Protein AF-A0A8S3EYR5-F1 (afdb_monomer_lite)

Radius of gyration: 21.09 Å; chains: 1; bounding box: 41×48×71 Å

Secondary structure (DSSP, 8-state):
---SS----------------------HHHHHHHHHHHHHHHHHHHHHHHHSS--SSHHHHHHHHHHHHHHHHHHHHS--SS-HHHHHHHHHHHHHHHHHHHHHHHSS--SS-TTGGGT-HHHHHHHHHHHHHHHHHHHHHHHHHH-SS-GGGT--HHHHHHHHHHHHHTTTT-------TT-TTS---HHHHHHHHHHHHHHHHHHHT-S-HHHHHHHHHHHHT-

Foldseek 3Di:
DPPPPDDDDDDDDDDDDDPDDDPPDPDVVVVVVVVVVLVVVLVVLLCCLPVVADFQDPVSLVVSVVSLVVLVVCVVVDDDPDPSLVSLLSSLLVNLVVLLVLCCVLAPPPPDDPPVVVPDPVSVVSNVRSLSNLLSSLVVLLVSCPDPDDNQSNDDPSSLVRLPVSCVSNCLPDDPPDPPPPPPPPPPPPPSSVVSSVSSLSCLVSQCPDPDCVRNVVSVVVVVVD

Structure (mmCIF, N/CA/C/O backbone):
data_AF-A0A8S3EYR5-F1
#
_entry.id   AF-A0A8S3EYR5-F1
#
loop_
_atom_site.group_PDB
_atom_site.id
_atom_site.type_symbol
_atom_site.label_atom_id
_atom_site.label_alt_id
_atom_site.label_comp_id
_atom_site.label_asym_id
_atom_site.label_entity_id
_atom_site.label_seq_id
_atom_site.pdbx_PDB_ins_code
_atom_site.Cartn_x
_atom_site.Cartn_y
_atom_site.Cartn_z
_atom_site.occupancy
_atom_site.B_iso_or_equiv
_atom_site.auth_seq_id
_atom_site.auth_comp_id
_atom_site.auth_asym_id
_atom_site.auth_atom_id
_atom_site.pdbx_PDB_model_num
ATOM 1 N N . MET A 1 1 ? -11.141 -12.344 -12.359 1.00 36.03 1 MET A N 1
ATOM 2 C CA . MET A 1 1 ? -10.046 -12.983 -11.600 1.00 36.03 1 MET A CA 1
ATOM 3 C C . MET A 1 1 ? -10.385 -12.836 -10.120 1.00 36.03 1 MET A C 1
ATOM 5 O O . MET A 1 1 ? -9.862 -11.959 -9.460 1.00 36.03 1 MET A O 1
ATOM 9 N N . THR A 1 2 ? -11.368 -13.600 -9.638 1.00 30.94 2 THR A N 1
ATOM 10 C CA . THR A 1 2 ? -12.043 -13.361 -8.340 1.00 30.94 2 THR A CA 1
ATOM 11 C C . THR A 1 2 ? -12.149 -14.615 -7.465 1.00 30.94 2 THR A C 1
ATOM 13 O O . THR A 1 2 ? -12.782 -14.570 -6.421 1.00 30.94 2 THR A O 1
ATOM 16 N N . ASP A 1 3 ? -11.480 -15.714 -7.826 1.00 31.03 3 ASP A N 1
ATOM 17 C CA . ASP A 1 3 ? -11.670 -17.022 -7.170 1.00 31.03 3 ASP A CA 1
ATOM 18 C C . ASP A 1 3 ? -10.435 -17.549 -6.418 1.00 31.03 3 ASP A C 1
ATOM 20 O O . ASP A 1 3 ? -10.268 -18.756 -6.260 1.00 31.03 3 ASP A O 1
ATOM 24 N N . PHE A 1 4 ? -9.548 -16.681 -5.920 1.00 40.38 4 PHE A N 1
ATOM 25 C CA . PHE A 1 4 ? -8.310 -17.146 -5.270 1.00 40.38 4 PHE A CA 1
ATOM 26 C C . PHE A 1 4 ? -8.431 -17.509 -3.774 1.00 40.38 4 PHE A C 1
ATOM 28 O O . PHE A 1 4 ? -7.465 -18.010 -3.206 1.00 40.38 4 PHE A O 1
ATOM 35 N N . PHE A 1 5 ? -9.592 -17.322 -3.123 1.00 39.84 5 PHE A N 1
ATOM 36 C CA . PHE A 1 5 ? -9.674 -17.388 -1.648 1.00 39.84 5 PHE A CA 1
ATOM 37 C C . PHE A 1 5 ? -10.726 -18.314 -1.019 1.00 39.84 5 PHE A C 1
ATOM 39 O O . PHE A 1 5 ? -10.856 -18.337 0.204 1.00 39.84 5 PHE A O 1
ATOM 46 N N . LEU A 1 6 ? -11.447 -19.139 -1.780 1.00 40.12 6 LEU A N 1
ATOM 47 C CA . LEU A 1 6 ? -12.473 -20.018 -1.202 1.00 40.12 6 LEU A CA 1
ATOM 48 C C . LEU A 1 6 ? -12.220 -21.483 -1.536 1.00 40.12 6 LEU A C 1
ATOM 50 O O . LEU A 1 6 ? -12.641 -21.984 -2.571 1.00 40.12 6 LEU A O 1
ATOM 54 N N . GLY A 1 7 ? -11.598 -22.208 -0.606 1.00 32.75 7 GLY A N 1
ATOM 55 C CA . GLY A 1 7 ? -11.636 -23.664 -0.684 1.00 32.75 7 GLY A CA 1
ATOM 56 C C . GLY A 1 7 ? -10.602 -24.401 0.140 1.00 32.75 7 GLY A C 1
ATOM 57 O O . GLY A 1 7 ? -9.703 -25.006 -0.429 1.00 32.75 7 GLY A O 1
ATOM 58 N N . LYS A 1 8 ? -10.784 -24.430 1.465 1.00 30.62 8 LYS A N 1
ATOM 59 C CA . LYS A 1 8 ? -10.543 -25.629 2.289 1.00 30.62 8 LYS A CA 1
ATOM 60 C C . LYS A 1 8 ? -11.146 -25.424 3.679 1.00 30.62 8 LYS A C 1
ATOM 62 O O . LYS A 1 8 ? -10.540 -24.837 4.567 1.00 30.62 8 LYS A O 1
ATOM 67 N N . LYS A 1 9 ? -12.375 -25.922 3.853 1.00 33.28 9 LYS A N 1
ATOM 68 C CA . LYS A 1 9 ? -12.945 -26.210 5.173 1.00 33.28 9 LYS A CA 1
ATOM 69 C C . LYS A 1 9 ? -12.117 -27.336 5.788 1.00 33.28 9 LYS A C 1
ATOM 71 O O . LYS A 1 9 ? -12.219 -28.471 5.332 1.00 33.28 9 LYS A O 1
ATOM 76 N N . PHE A 1 10 ? -11.339 -27.031 6.818 1.00 30.52 10 PHE A N 1
ATOM 77 C CA . PHE A 1 10 ? -10.913 -28.037 7.782 1.00 30.52 10 PHE A CA 1
ATOM 78 C C . PHE A 1 10 ? -11.753 -27.856 9.041 1.00 30.52 10 PHE A C 1
ATOM 80 O O . PHE A 1 10 ? -11.675 -26.844 9.728 1.00 30.52 10 PHE A O 1
ATOM 87 N N . CYS A 1 11 ? -12.623 -28.834 9.272 1.00 31.52 11 CYS A N 1
ATOM 88 C CA . CYS A 1 11 ? -13.286 -29.045 10.544 1.00 31.52 11 CYS A CA 1
ATOM 89 C C . CYS A 1 11 ? -12.286 -29.775 11.440 1.00 31.52 11 CYS A C 1
ATOM 91 O O . CYS A 1 11 ? -11.868 -30.879 11.094 1.00 31.52 11 CYS A O 1
ATOM 93 N N . VAL A 1 12 ? -11.905 -29.170 12.563 1.00 33.88 12 VAL A N 1
ATOM 94 C CA . VAL A 1 12 ? -11.375 -29.909 13.710 1.00 33.88 12 VAL A CA 1
ATOM 95 C C . VAL A 1 12 ? -12.092 -29.404 14.956 1.00 33.88 12 VAL A C 1
ATOM 97 O O . VAL A 1 12 ? -12.398 -28.225 15.103 1.00 33.88 12 VAL A O 1
ATOM 100 N N . THR A 1 13 ? -12.467 -30.386 15.756 1.00 29.36 13 THR A N 1
ATOM 101 C CA . THR A 1 13 ? -13.430 -30.408 16.846 1.00 29.36 13 THR A CA 1
ATOM 102 C C . THR A 1 13 ? -12.996 -29.629 18.083 1.00 29.36 13 THR A C 1
ATOM 104 O O . THR A 1 13 ? -11.822 -29.602 18.432 1.00 29.36 13 THR A O 1
ATOM 107 N N . SER A 1 14 ? -14.008 -29.079 18.758 1.00 35.50 14 SER A N 1
ATOM 108 C CA . SER A 1 14 ? -14.013 -28.572 20.133 1.00 35.50 14 SER A CA 1
ATOM 109 C C . SER A 1 14 ? -13.202 -29.430 21.110 1.00 35.50 14 SER A C 1
ATOM 111 O O . SER A 1 14 ? -13.392 -30.645 21.161 1.00 35.50 14 SER A O 1
ATOM 113 N N . THR A 1 15 ? -12.396 -28.758 21.934 1.00 30.19 15 THR A N 1
ATOM 114 C CA . THR A 1 15 ? -12.198 -29.095 23.349 1.00 30.19 15 THR A CA 1
ATOM 115 C C . THR A 1 15 ? -12.061 -27.803 24.151 1.00 30.19 15 THR A C 1
ATOM 117 O O . THR A 1 15 ? -11.461 -26.836 23.689 1.00 30.19 15 THR A O 1
ATOM 120 N N . GLU A 1 16 ? -12.705 -27.818 25.307 1.00 39.59 16 GLU A N 1
ATOM 121 C CA . GLU A 1 16 ? -13.016 -2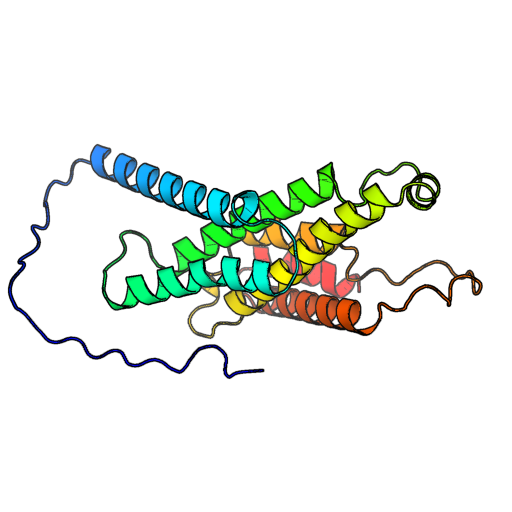6.726 26.224 1.00 39.59 16 GLU A CA 1
ATOM 122 C C . GLU A 1 16 ? -11.797 -26.167 26.986 1.00 39.59 16 GLU A C 1
ATOM 124 O O . GLU A 1 16 ? -10.724 -26.766 27.015 1.00 39.59 16 GLU A O 1
ATOM 129 N N . ASP A 1 17 ? -12.044 -25.030 27.644 1.00 38.81 17 ASP A N 1
ATOM 130 C CA . ASP A 1 17 ? -11.329 -24.476 28.798 1.00 38.81 17 ASP A CA 1
ATOM 131 C C . ASP A 1 17 ? -9.873 -24.023 28.631 1.00 38.81 17 ASP A C 1
ATOM 133 O O . ASP A 1 17 ? -8.922 -24.666 29.070 1.00 38.81 17 ASP A O 1
ATOM 137 N N . THR A 1 18 ? -9.718 -22.771 28.199 1.00 34.38 18 THR A N 1
ATOM 138 C CA . THR A 1 18 ? -8.643 -21.908 28.708 1.00 34.38 18 THR A CA 1
ATOM 139 C C . THR A 1 18 ? -9.205 -20.523 28.986 1.00 34.38 18 THR A C 1
ATOM 141 O O . THR A 1 18 ? -9.291 -19.676 28.097 1.00 34.38 18 THR A O 1
ATOM 144 N N . SER A 1 19 ? -9.590 -20.282 30.239 1.00 36.47 19 SER A N 1
ATOM 145 C CA . SER A 1 19 ? -9.703 -18.935 30.789 1.00 36.47 19 SER A CA 1
ATOM 146 C C . SER A 1 19 ? -8.327 -18.270 30.697 1.00 36.47 19 SER A C 1
ATOM 148 O O . SER A 1 19 ? -7.480 -18.455 31.576 1.00 36.47 19 SER A O 1
ATOM 150 N N . PHE A 1 20 ? -8.069 -17.559 29.600 1.00 35.09 20 PHE A N 1
ATOM 151 C CA . PHE A 1 20 ? -6.844 -16.791 29.453 1.00 35.09 20 PHE A CA 1
ATOM 152 C C . PHE A 1 20 ? -6.886 -15.610 30.419 1.00 35.09 20 PHE A C 1
ATOM 154 O O . PHE A 1 20 ? -7.781 -14.768 30.406 1.00 35.09 20 PHE A O 1
ATOM 161 N N . PHE A 1 21 ? -5.903 -15.629 31.307 1.00 34.19 21 PHE A N 1
ATOM 162 C CA . PHE A 1 21 ? -5.555 -14.595 32.257 1.00 34.19 21 PHE A CA 1
ATOM 163 C C . PHE A 1 21 ? -5.416 -13.252 31.526 1.00 34.19 21 PHE A C 1
ATOM 165 O O . PHE A 1 21 ? -4.499 -13.081 30.729 1.00 34.19 21 PHE A O 1
ATOM 172 N N . VAL A 1 22 ? -6.317 -12.303 31.791 1.00 40.59 22 VAL A N 1
ATOM 173 C CA . VAL A 1 22 ? -6.112 -10.893 31.439 1.00 40.59 22 VAL A CA 1
ATOM 174 C C . VAL A 1 22 ? -5.242 -10.304 32.551 1.00 40.59 22 VAL A C 1
ATOM 176 O O . VAL A 1 22 ? -5.741 -10.163 33.673 1.00 40.59 22 VAL A O 1
ATOM 179 N N . PRO A 1 23 ? -3.959 -9.966 32.325 1.00 39.06 23 PRO A N 1
ATOM 180 C CA . PRO A 1 23 ? -3.203 -9.247 33.330 1.00 39.06 23 PRO A CA 1
ATOM 181 C C . PRO A 1 23 ? -3.742 -7.817 33.358 1.00 39.06 23 PRO A C 1
ATOM 183 O O . PRO A 1 23 ? -3.465 -7.001 32.485 1.00 39.06 23 PRO A O 1
ATOM 186 N N . SER A 1 24 ? -4.546 -7.507 34.372 1.00 45.12 24 SER A N 1
ATOM 187 C CA . SER A 1 24 ? -4.796 -6.125 34.769 1.00 45.12 24 SER A CA 1
ATOM 188 C C . SER A 1 24 ? -3.557 -5.597 35.497 1.00 45.12 24 SER A C 1
ATOM 190 O O . SER A 1 24 ? -3.514 -5.597 36.724 1.00 45.12 24 SER A O 1
ATOM 192 N N . SER A 1 25 ? -2.529 -5.169 34.763 1.00 42.88 25 SER A N 1
ATOM 193 C CA . SER A 1 25 ? -1.476 -4.309 35.319 1.00 42.88 25 SER A CA 1
ATOM 194 C C . SER A 1 25 ? -1.233 -3.124 34.395 1.00 42.88 25 SER A C 1
ATOM 196 O O . SER A 1 25 ? -0.445 -3.169 33.459 1.00 42.88 25 SER A O 1
ATOM 198 N N . THR A 1 26 ? -1.950 -2.037 34.655 1.00 47.78 26 THR A N 1
ATOM 199 C CA . THR A 1 26 ? -1.724 -0.739 34.024 1.00 47.78 26 THR A CA 1
ATOM 200 C C . THR A 1 26 ? -0.515 -0.060 34.672 1.00 47.78 26 THR A C 1
ATOM 202 O O . THR A 1 26 ? -0.685 0.810 35.526 1.00 47.78 26 THR A O 1
ATOM 205 N N . ASN A 1 27 ? 0.701 -0.457 34.290 1.00 52.12 27 ASN A N 1
ATOM 206 C CA . ASN A 1 27 ? 1.863 0.426 34.380 1.00 52.12 27 ASN A CA 1
ATOM 207 C C . ASN A 1 27 ? 2.034 1.117 33.016 1.00 52.12 27 ASN A C 1
ATOM 209 O O . ASN A 1 27 ? 2.050 0.433 31.995 1.00 52.12 27 ASN A O 1
ATOM 213 N N . PRO A 1 28 ? 2.172 2.453 32.957 1.00 55.56 28 PRO A N 1
ATOM 214 C CA . PRO A 1 28 ? 2.340 3.168 31.689 1.00 55.56 28 PRO A CA 1
ATOM 215 C C . PRO A 1 28 ? 3.631 2.784 30.940 1.00 55.56 28 PRO A C 1
ATOM 217 O O . PRO A 1 28 ? 3.695 2.958 29.728 1.00 55.56 28 PRO A O 1
ATOM 220 N N . GLU A 1 29 ? 4.631 2.225 31.632 1.00 61.59 29 GLU A N 1
ATOM 221 C CA . GLU A 1 29 ? 5.864 1.700 31.022 1.00 61.59 29 GLU A CA 1
ATOM 222 C C . GLU A 1 29 ? 5.637 0.385 30.247 1.00 61.59 29 GLU A C 1
ATOM 224 O O . GLU A 1 29 ? 6.297 0.151 29.236 1.00 61.59 29 GLU A O 1
ATOM 229 N N . ASP A 1 30 ? 4.655 -0.432 30.650 1.00 61.38 30 ASP A N 1
ATOM 230 C CA . ASP A 1 30 ? 4.360 -1.720 30.002 1.00 61.38 30 ASP A CA 1
ATOM 231 C C . ASP A 1 30 ? 3.682 -1.537 28.631 1.00 61.38 30 ASP A C 1
ATOM 233 O O . ASP A 1 30 ? 3.874 -2.350 27.726 1.00 61.38 30 ASP A O 1
ATOM 237 N N . GLY A 1 31 ? 2.934 -0.440 28.446 1.00 64.81 31 GLY A N 1
ATOM 238 C CA . GLY A 1 31 ? 2.314 -0.101 27.159 1.00 64.81 31 GLY A CA 1
ATOM 239 C C . GLY A 1 31 ? 3.349 0.176 26.064 1.00 64.81 31 GLY A C 1
ATOM 240 O O . GLY A 1 31 ? 3.212 -0.321 24.948 1.00 64.81 31 GLY A O 1
ATOM 241 N N . GLY A 1 32 ? 4.431 0.885 26.407 1.00 79.62 32 GLY A N 1
ATOM 242 C CA . GLY A 1 32 ? 5.513 1.191 25.466 1.00 79.62 32 GLY A CA 1
ATOM 243 C C . GLY A 1 32 ? 6.308 -0.047 25.036 1.00 79.62 32 GLY A C 1
ATOM 244 O O . GLY A 1 32 ? 6.641 -0.186 23.862 1.00 79.62 32 GLY A O 1
ATOM 245 N N . LEU A 1 33 ? 6.552 -0.985 25.960 1.00 86.88 33 LEU A N 1
ATOM 246 C CA . LEU A 1 33 ? 7.260 -2.237 25.659 1.00 86.88 33 LEU A CA 1
ATOM 247 C C . LEU A 1 33 ? 6.476 -3.134 24.692 1.00 86.88 33 LEU A C 1
ATOM 249 O O . LEU A 1 33 ? 7.059 -3.763 23.807 1.00 86.88 33 LEU A O 1
ATOM 253 N N . LEU A 1 34 ? 5.151 -3.205 24.849 1.00 87.81 34 LEU A N 1
ATOM 254 C CA . LEU A 1 34 ? 4.303 -4.024 23.986 1.00 87.81 34 LEU A CA 1
ATOM 255 C C . LEU A 1 34 ? 4.177 -3.432 22.575 1.00 87.81 34 LEU A C 1
ATOM 257 O O . LEU A 1 34 ? 4.200 -4.177 21.593 1.00 87.81 34 LEU A O 1
ATOM 261 N N . GLU A 1 35 ? 4.098 -2.106 22.461 1.00 88.56 35 GLU A N 1
ATOM 262 C CA . GLU A 1 35 ? 4.134 -1.401 21.175 1.00 88.56 35 GLU A CA 1
ATOM 263 C C . GLU A 1 35 ? 5.468 -1.614 20.443 1.00 88.56 35 GLU A C 1
ATOM 265 O O . GLU A 1 35 ? 5.467 -1.949 19.257 1.00 88.56 35 GLU A O 1
ATOM 270 N N . GLU A 1 36 ? 6.602 -1.515 21.148 1.00 91.31 36 GLU A N 1
ATOM 271 C CA . GLU A 1 36 ? 7.935 -1.773 20.583 1.00 91.31 36 GLU A CA 1
ATOM 272 C C . GLU A 1 36 ? 8.087 -3.225 20.105 1.00 91.31 36 GLU A C 1
ATOM 274 O O . GLU A 1 36 ? 8.623 -3.488 19.021 1.00 91.31 36 GLU A O 1
ATOM 279 N N . LEU A 1 37 ? 7.563 -4.183 20.877 1.00 93.56 37 LEU A N 1
ATOM 280 C CA . LEU A 1 37 ? 7.523 -5.584 20.470 1.00 93.56 37 LEU A CA 1
ATOM 281 C C . LEU A 1 37 ? 6.693 -5.768 19.193 1.00 93.56 37 LEU A C 1
ATOM 283 O O . LEU A 1 37 ? 7.125 -6.474 18.279 1.00 93.56 37 LEU A O 1
ATOM 287 N N . CYS A 1 38 ? 5.524 -5.131 19.108 1.00 94.31 38 CYS A N 1
ATOM 288 C CA . CYS A 1 38 ? 4.672 -5.211 17.924 1.00 94.31 38 CYS A CA 1
ATOM 289 C C . CYS A 1 38 ? 5.362 -4.630 16.686 1.00 94.31 38 CYS A C 1
ATOM 291 O O . CYS A 1 38 ? 5.349 -5.267 15.631 1.00 94.31 38 CYS A O 1
ATOM 293 N N . GLU A 1 39 ? 6.019 -3.476 16.808 1.00 94.75 39 GLU A N 1
ATOM 294 C CA . GLU A 1 39 ? 6.775 -2.885 15.699 1.00 94.75 39 GLU A CA 1
ATOM 295 C C . GLU A 1 39 ? 7.943 -3.792 15.279 1.00 94.75 39 GLU A C 1
ATOM 297 O O . GLU A 1 39 ? 8.152 -4.039 14.090 1.00 94.75 39 GLU A O 1
ATOM 302 N N . THR A 1 40 ? 8.656 -4.386 16.241 1.00 96.56 40 THR A N 1
ATOM 303 C CA . THR A 1 40 ? 9.743 -5.342 15.966 1.00 96.56 40 THR A CA 1
ATOM 304 C C . THR A 1 40 ? 9.243 -6.581 15.215 1.00 96.56 40 THR A C 1
ATOM 306 O O . THR A 1 40 ? 9.900 -7.065 14.285 1.00 96.56 40 THR A O 1
ATOM 309 N N . LEU A 1 41 ? 8.065 -7.096 15.576 1.00 96.31 41 LEU A N 1
ATOM 310 C CA . LEU A 1 41 ? 7.432 -8.210 14.870 1.00 96.31 41 LEU A CA 1
ATOM 311 C C . LEU A 1 41 ? 7.046 -7.823 13.440 1.00 96.31 41 LEU A C 1
ATOM 313 O O . LEU A 1 41 ? 7.331 -8.584 12.516 1.00 96.31 41 LEU A O 1
ATOM 317 N N . ILE A 1 42 ? 6.469 -6.635 13.237 1.00 97.00 42 ILE A N 1
ATOM 318 C CA . ILE A 1 42 ? 6.138 -6.123 11.901 1.00 97.00 42 ILE A CA 1
ATOM 319 C C . ILE A 1 42 ? 7.403 -6.008 11.040 1.00 97.00 42 ILE A C 1
ATOM 321 O O . ILE A 1 42 ? 7.425 -6.513 9.916 1.00 97.00 42 ILE A O 1
ATOM 325 N N . LEU A 1 43 ? 8.484 -5.432 11.573 1.00 96.38 43 LEU A N 1
ATOM 326 C CA . LEU A 1 43 ? 9.769 -5.335 10.875 1.00 96.38 43 LEU A CA 1
ATOM 327 C C . LEU A 1 43 ? 10.327 -6.715 10.511 1.00 96.38 43 LEU A C 1
ATOM 329 O O . LEU A 1 43 ? 10.806 -6.920 9.395 1.00 96.38 43 LEU A O 1
ATOM 333 N N . THR A 1 44 ? 10.223 -7.684 11.421 1.00 95.88 44 THR A N 1
ATOM 334 C CA . THR A 1 44 ? 10.653 -9.065 11.164 1.00 95.88 44 THR A CA 1
ATOM 335 C C . THR A 1 44 ? 9.843 -9.694 10.030 1.00 95.88 44 THR A C 1
ATOM 337 O O . THR A 1 44 ? 10.422 -10.299 9.125 1.00 95.88 44 THR A O 1
ATOM 340 N N . ILE A 1 45 ? 8.519 -9.508 10.026 1.00 95.50 45 ILE A N 1
ATOM 341 C CA . ILE A 1 45 ? 7.637 -9.979 8.951 1.00 95.50 45 ILE A CA 1
ATOM 342 C C . ILE A 1 45 ? 8.041 -9.354 7.612 1.00 95.50 45 ILE A C 1
ATOM 344 O O . ILE A 1 45 ? 8.190 -10.080 6.629 1.00 95.50 45 ILE A O 1
ATOM 348 N N . VAL A 1 46 ? 8.277 -8.040 7.568 1.00 95.44 46 VAL A N 1
ATOM 349 C CA . VAL A 1 46 ? 8.714 -7.339 6.348 1.00 95.44 46 VAL A CA 1
ATOM 350 C C . VAL A 1 46 ? 10.056 -7.875 5.854 1.00 95.44 46 VAL A C 1
ATOM 352 O O . VAL A 1 46 ? 10.217 -8.129 4.661 1.00 95.44 46 VAL A O 1
ATOM 355 N N . MET A 1 47 ? 11.012 -8.119 6.752 1.00 93.06 47 MET A N 1
ATOM 356 C CA . MET A 1 47 ? 12.311 -8.691 6.390 1.00 93.06 47 MET A CA 1
ATOM 357 C C . MET A 1 47 ? 12.174 -10.089 5.778 1.00 93.06 47 MET A C 1
ATOM 359 O O . MET A 1 47 ? 12.815 -10.380 4.766 1.00 93.06 47 MET A O 1
ATOM 363 N N . VAL A 1 48 ? 11.309 -10.941 6.334 1.00 92.56 48 VAL A N 1
ATOM 364 C CA . VAL A 1 48 ? 11.028 -12.274 5.778 1.00 92.56 48 VAL A CA 1
ATOM 365 C C . VAL A 1 48 ? 10.309 -12.170 4.429 1.00 92.56 48 VAL A C 1
ATOM 367 O O . VAL A 1 48 ? 10.709 -12.839 3.477 1.00 92.56 48 VAL A O 1
ATOM 370 N N . LEU A 1 49 ? 9.304 -11.297 4.310 1.00 92.44 49 LEU A N 1
ATOM 371 C CA . LEU A 1 49 ? 8.547 -11.067 3.074 1.00 92.44 49 LEU A CA 1
ATOM 372 C C . LEU A 1 49 ? 9.458 -10.584 1.938 1.00 92.44 49 LEU A C 1
ATOM 374 O O . LEU A 1 49 ? 9.381 -11.073 0.806 1.00 92.44 49 LEU A O 1
ATOM 378 N N . TRP A 1 50 ? 10.320 -9.613 2.241 1.00 91.25 50 TRP A N 1
ATOM 379 C CA . TRP A 1 50 ? 11.078 -8.885 1.232 1.00 91.25 50 TRP A CA 1
ATOM 380 C C . TRP A 1 50 ? 12.446 -9.505 0.942 1.00 91.25 50 TRP A C 1
ATOM 382 O O . TRP A 1 50 ? 12.803 -9.689 -0.220 1.00 91.25 50 TRP A O 1
ATOM 392 N N . LYS A 1 51 ? 13.219 -9.854 1.980 1.00 86.56 51 LYS A N 1
ATOM 393 C CA . LYS A 1 51 ? 14.572 -10.426 1.836 1.00 86.56 51 LYS A CA 1
ATOM 394 C C . LYS A 1 51 ? 14.595 -11.954 1.941 1.00 86.56 51 LYS A C 1
ATOM 396 O O . LYS A 1 51 ? 15.524 -12.568 1.424 1.00 86.56 51 LYS A O 1
ATOM 401 N N . GLY A 1 52 ? 13.594 -12.571 2.572 1.00 88.31 52 GLY A N 1
ATOM 402 C CA . GLY A 1 52 ? 13.498 -14.030 2.710 1.00 88.31 52 GLY A CA 1
ATOM 403 C C . GLY A 1 52 ? 12.996 -14.759 1.459 1.00 88.31 52 GLY A C 1
ATOM 404 O O . GLY A 1 52 ? 13.251 -15.952 1.311 1.00 88.31 52 GLY A O 1
ATOM 405 N N . ILE A 1 53 ? 12.324 -14.059 0.539 1.00 91.19 53 ILE A N 1
ATOM 406 C CA . ILE A 1 53 ? 11.803 -14.624 -0.713 1.00 91.19 53 ILE A CA 1
ATOM 407 C C . ILE A 1 53 ? 12.568 -14.018 -1.891 1.00 91.19 53 ILE A C 1
ATOM 409 O O . ILE A 1 53 ? 12.591 -12.800 -2.071 1.00 91.19 53 ILE A O 1
ATOM 413 N N . VAL A 1 54 ? 13.183 -14.868 -2.715 1.00 88.88 54 VAL A N 1
ATOM 414 C CA . VAL A 1 54 ? 14.017 -14.450 -3.853 1.00 88.88 54 VAL A CA 1
ATOM 415 C C . VAL A 1 54 ? 13.193 -14.398 -5.143 1.00 88.88 54 VAL A C 1
ATOM 417 O O . VAL A 1 54 ? 12.366 -15.266 -5.400 1.00 88.88 54 VAL A O 1
ATOM 420 N N . GLY A 1 55 ? 13.456 -13.395 -5.986 1.00 88.31 55 GLY A N 1
ATOM 421 C CA . GLY A 1 55 ? 12.843 -13.258 -7.311 1.00 88.31 55 GLY A CA 1
ATOM 422 C C . GLY A 1 55 ? 11.521 -12.482 -7.326 1.00 88.31 55 GLY A C 1
ATOM 423 O O . GLY A 1 55 ? 11.046 -11.997 -6.294 1.00 88.31 55 GLY A O 1
ATOM 424 N N . SER A 1 56 ? 10.957 -12.346 -8.529 1.00 89.75 56 SER A N 1
ATOM 425 C CA . SER A 1 56 ? 9.797 -11.491 -8.836 1.00 89.75 56 SER A CA 1
ATOM 426 C C . SER A 1 56 ? 8.706 -12.167 -9.676 1.00 89.75 56 SER A C 1
ATOM 428 O O . SER A 1 56 ? 7.815 -11.489 -10.175 1.00 89.75 56 SER A O 1
ATOM 430 N N . GLY A 1 57 ? 8.775 -13.491 -9.852 1.00 89.56 57 GLY A N 1
ATOM 431 C CA . GLY A 1 57 ? 7.749 -14.262 -10.564 1.00 89.56 57 GLY A CA 1
ATOM 432 C C . GLY A 1 57 ? 6.547 -14.629 -9.687 1.00 89.56 57 GLY A C 1
ATOM 433 O O . GLY A 1 57 ? 6.555 -14.402 -8.475 1.00 89.56 57 GLY A O 1
ATOM 434 N N . ASP A 1 58 ? 5.550 -15.263 -10.301 1.00 91.12 58 ASP A N 1
ATOM 435 C CA . ASP A 1 58 ? 4.266 -15.610 -9.675 1.00 91.12 58 ASP A CA 1
ATOM 436 C C . ASP A 1 58 ? 4.415 -16.443 -8.397 1.00 91.12 58 ASP A C 1
ATOM 438 O O . ASP A 1 58 ? 3.731 -16.190 -7.411 1.00 91.12 58 ASP A O 1
ATOM 442 N N . GLU A 1 59 ? 5.337 -17.409 -8.366 1.00 93.31 59 GLU A N 1
ATOM 443 C CA . GLU A 1 59 ? 5.593 -18.236 -7.177 1.00 93.31 59 GLU A CA 1
ATOM 444 C C . GLU A 1 59 ? 6.110 -17.397 -5.997 1.00 93.31 59 GLU A C 1
ATOM 446 O O . GLU A 1 59 ? 5.681 -17.574 -4.851 1.00 93.31 59 GLU A O 1
ATOM 451 N N . ALA A 1 60 ? 6.989 -16.432 -6.279 1.00 93.62 60 ALA A N 1
ATOM 452 C CA . ALA A 1 60 ? 7.544 -15.542 -5.268 1.00 93.62 60 ALA A CA 1
ATOM 453 C C . ALA A 1 60 ? 6.454 -14.620 -4.699 1.00 93.62 60 ALA A C 1
ATOM 455 O O . ALA A 1 60 ? 6.344 -14.466 -3.483 1.00 93.62 60 ALA A O 1
ATOM 456 N N . TRP A 1 61 ? 5.601 -14.051 -5.555 1.00 94.69 61 TRP A N 1
ATOM 457 C CA . TRP A 1 61 ? 4.499 -13.185 -5.122 1.00 94.69 61 TRP A CA 1
ATOM 458 C C . TRP A 1 61 ? 3.338 -13.940 -4.477 1.00 94.69 61 TRP A C 1
ATOM 460 O O . TRP A 1 61 ? 2.762 -13.448 -3.508 1.00 94.69 61 TRP A O 1
ATOM 470 N N . THR A 1 62 ? 3.083 -15.179 -4.897 1.00 93.62 62 THR A N 1
ATOM 471 C CA . THR A 1 62 ? 2.174 -16.094 -4.195 1.00 93.62 62 THR A CA 1
ATOM 472 C C . THR A 1 62 ? 2.672 -16.342 -2.773 1.00 93.62 62 THR A C 1
ATOM 474 O O . THR A 1 62 ? 1.903 -16.223 -1.822 1.00 93.62 62 THR A O 1
ATOM 477 N N . SER A 1 63 ? 3.970 -16.614 -2.609 1.00 94.06 63 SER A N 1
ATOM 478 C CA . SER A 1 63 ? 4.586 -16.836 -1.295 1.00 94.06 63 SER A CA 1
ATOM 479 C C . SER A 1 63 ? 4.526 -15.585 -0.410 1.00 94.06 63 SER A C 1
ATOM 481 O O . SER A 1 63 ? 4.177 -15.682 0.763 1.00 94.06 63 SER A O 1
ATOM 483 N N . ARG A 1 64 ? 4.774 -14.389 -0.966 1.00 94.31 64 ARG A N 1
ATOM 484 C CA . ARG A 1 64 ? 4.616 -13.115 -0.235 1.00 94.31 64 ARG A CA 1
ATOM 485 C C . ARG A 1 64 ? 3.167 -12.884 0.203 1.00 94.31 64 ARG A C 1
ATOM 487 O O . ARG A 1 64 ? 2.927 -12.497 1.344 1.00 94.31 64 ARG A O 1
ATOM 494 N N . GLY A 1 65 ? 2.196 -13.190 -0.660 1.00 92.81 65 GLY A N 1
ATOM 495 C CA . GLY A 1 65 ? 0.763 -13.071 -0.365 1.00 92.81 65 GLY A CA 1
ATOM 496 C C . GLY A 1 65 ? 0.264 -14.002 0.751 1.00 92.81 65 GLY A C 1
ATOM 497 O O . GLY A 1 65 ? -0.728 -13.692 1.423 1.00 92.81 65 GLY A O 1
ATOM 498 N N . GLN A 1 66 ? 0.964 -15.112 1.018 1.00 93.88 66 GLN A N 1
ATOM 499 C CA . GLN A 1 66 ? 0.620 -16.009 2.128 1.00 93.88 66 GLN A CA 1
ATOM 500 C C . GLN A 1 66 ? 0.713 -15.316 3.488 1.00 93.88 66 GLN A C 1
ATOM 502 O O . GLN A 1 66 ? -0.048 -15.670 4.382 1.00 93.88 66 GLN A O 1
ATOM 507 N N . ILE A 1 67 ? 1.572 -14.305 3.645 1.00 93.81 67 ILE A N 1
ATOM 508 C CA . ILE A 1 67 ? 1.717 -13.566 4.906 1.00 93.81 67 ILE A CA 1
ATOM 509 C C . ILE A 1 67 ? 0.417 -12.836 5.259 1.00 93.81 67 ILE A C 1
ATOM 511 O O . ILE A 1 67 ? -0.099 -13.001 6.362 1.00 93.81 67 ILE A O 1
ATOM 515 N N . PHE A 1 68 ? -0.175 -12.108 4.309 1.00 93.88 68 PHE A N 1
ATOM 516 C CA . PHE A 1 68 ? -1.470 -11.444 4.509 1.00 93.88 68 PHE A CA 1
ATOM 517 C C . PHE A 1 68 ? -2.595 -12.455 4.750 1.00 93.88 68 PHE A C 1
ATOM 519 O O . PHE A 1 68 ? -3.452 -12.261 5.610 1.00 93.88 68 PHE A O 1
ATOM 526 N N . SER A 1 69 ? -2.560 -13.584 4.038 1.00 93.50 69 SER A N 1
ATOM 527 C CA . SER A 1 69 ? -3.527 -14.671 4.232 1.00 93.50 69 SER A CA 1
ATOM 528 C C . SER A 1 69 ? -3.433 -15.275 5.638 1.00 93.50 69 SER A C 1
ATOM 530 O O . SER A 1 69 ? -4.456 -15.517 6.277 1.00 93.50 69 SER A O 1
ATOM 532 N N . ALA A 1 70 ? -2.214 -15.481 6.139 1.00 94.75 70 ALA A N 1
ATOM 533 C CA . ALA A 1 70 ? -1.953 -15.989 7.479 1.00 94.75 70 ALA A CA 1
ATOM 534 C C . ALA A 1 70 ? -2.380 -14.986 8.558 1.00 94.75 70 ALA A C 1
ATOM 536 O O . ALA A 1 70 ? -3.022 -15.387 9.524 1.00 94.75 70 ALA A O 1
ATOM 537 N N . LEU A 1 71 ? -2.102 -13.690 8.376 1.00 94.62 71 LEU A N 1
ATOM 538 C CA . LEU A 1 71 ? -2.554 -12.637 9.293 1.00 94.62 71 LEU A CA 1
ATOM 539 C C . LEU A 1 71 ? -4.081 -12.602 9.405 1.00 94.62 71 LEU A C 1
ATOM 541 O O . LEU A 1 71 ? -4.615 -12.629 10.511 1.00 94.62 71 LEU A O 1
ATOM 545 N N . ARG A 1 72 ? -4.789 -12.623 8.271 1.00 93.38 72 ARG A N 1
ATOM 546 C CA . ARG A 1 72 ? -6.262 -12.659 8.233 1.00 93.38 72 ARG A CA 1
ATOM 547 C C . ARG A 1 72 ? -6.825 -13.930 8.862 1.00 93.38 72 ARG A C 1
ATOM 549 O O . ARG A 1 72 ? -7.830 -13.872 9.565 1.00 93.38 72 ARG A O 1
ATOM 556 N N . TYR A 1 73 ? -6.176 -15.071 8.626 1.00 95.00 73 TYR A N 1
ATOM 557 C CA . TYR A 1 73 ? -6.552 -16.336 9.251 1.00 95.00 73 TYR A CA 1
ATOM 558 C C . TYR A 1 73 ? -6.404 -16.275 10.775 1.00 95.00 73 TYR A C 1
ATOM 560 O O . TYR A 1 73 ? -7.338 -16.622 11.490 1.00 95.00 73 TYR A O 1
ATOM 568 N N . LEU A 1 74 ? -5.261 -15.791 11.270 1.00 95.19 74 LEU A N 1
ATOM 569 C CA . LEU A 1 74 ? -5.005 -15.649 12.702 1.00 95.19 74 LEU A CA 1
ATOM 570 C C . LEU A 1 74 ? -5.985 -14.676 13.356 1.00 95.19 74 LEU A C 1
ATOM 572 O O . LEU A 1 74 ? -6.526 -15.001 14.407 1.00 95.19 74 LEU A O 1
ATOM 576 N N . HIS A 1 75 ? -6.261 -13.542 12.711 1.00 93.62 75 HIS A N 1
ATOM 577 C CA . HIS A 1 75 ? -7.188 -12.525 13.208 1.00 93.62 75 HIS A CA 1
ATOM 578 C C . HIS A 1 75 ? -8.627 -13.036 13.376 1.00 93.62 75 HIS A C 1
ATOM 580 O O . HIS A 1 75 ? -9.364 -12.539 14.220 1.00 93.62 75 HI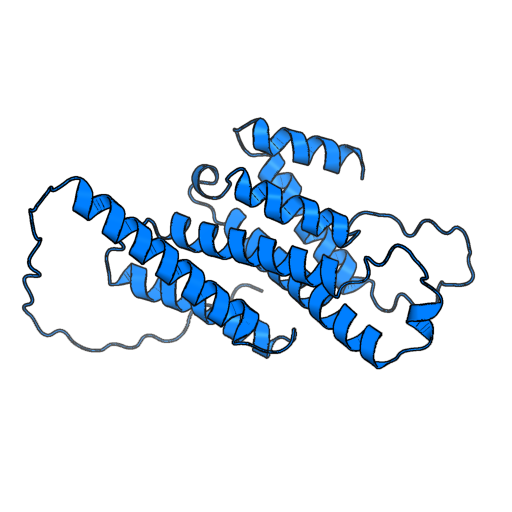S A O 1
ATOM 586 N N . ARG A 1 76 ? -9.045 -14.045 12.599 1.00 92.62 76 ARG A N 1
ATOM 587 C CA . ARG A 1 76 ? -10.373 -14.656 12.758 1.00 92.62 76 ARG A CA 1
ATOM 588 C C . ARG A 1 76 ? -10.528 -15.357 14.109 1.00 92.62 76 ARG A C 1
ATOM 590 O O . ARG A 1 76 ? -11.613 -15.336 14.682 1.00 92.62 76 ARG A O 1
ATOM 597 N N . ASP A 1 77 ? -9.456 -15.992 14.573 1.00 94.44 77 ASP A N 1
ATOM 598 C CA . ASP A 1 77 ? -9.479 -16.881 15.736 1.00 94.44 77 ASP A CA 1
ATOM 599 C C . ASP A 1 77 ? -8.814 -16.236 16.975 1.00 94.44 77 ASP A C 1
ATOM 601 O O . ASP A 1 77 ? -8.901 -16.785 18.071 1.00 94.44 77 ASP A O 1
ATOM 605 N N . HIS A 1 78 ? -8.167 -15.071 16.821 1.00 93.12 78 HIS A N 1
ATOM 606 C CA . HIS A 1 78 ? -7.414 -14.385 17.875 1.00 93.12 78 HIS A CA 1
ATOM 607 C C . HIS A 1 78 ? -7.644 -12.873 17.847 1.00 93.12 78 HIS A C 1
ATOM 609 O O . HIS A 1 78 ? -7.644 -12.242 16.789 1.00 93.12 78 HIS A O 1
ATOM 615 N N . GLU A 1 79 ? -7.740 -12.275 19.032 1.00 92.44 79 GLU A N 1
ATOM 616 C CA . GLU A 1 79 ? -7.726 -10.825 19.187 1.00 92.44 79 GLU A CA 1
ATOM 617 C C . GLU A 1 79 ? -6.290 -10.306 19.068 1.00 92.44 79 GLU A C 1
ATOM 619 O O . GLU A 1 79 ? -5.373 -10.784 19.740 1.00 92.44 79 GLU A O 1
ATOM 624 N N . PHE A 1 80 ? -6.080 -9.346 18.172 1.00 92.44 80 PHE A N 1
ATOM 625 C CA . PHE A 1 80 ? -4.778 -8.716 17.995 1.00 92.44 80 PHE A CA 1
ATOM 626 C C . PHE A 1 80 ? -4.668 -7.487 18.887 1.00 92.44 80 PHE A C 1
ATOM 628 O O . PHE A 1 80 ? -5.622 -6.728 19.021 1.00 92.44 80 PHE A O 1
ATOM 635 N N . TYR A 1 81 ? -3.471 -7.260 19.431 1.00 91.62 81 TYR A N 1
ATOM 636 C CA . TYR A 1 81 ? -3.177 -6.044 20.190 1.00 91.62 81 TYR A CA 1
ATOM 637 C C . TYR A 1 81 ? -3.320 -4.776 19.332 1.00 91.62 81 TYR A C 1
ATOM 639 O O . TYR A 1 81 ? -3.846 -3.766 19.789 1.00 91.62 81 TYR A O 1
ATOM 647 N N . LEU A 1 82 ? -2.886 -4.843 18.068 1.00 91.69 82 LEU A N 1
ATOM 648 C CA . LEU A 1 82 ? -3.071 -3.779 17.080 1.00 91.69 82 LEU A CA 1
ATOM 649 C C . LEU A 1 82 ? -4.185 -4.155 16.092 1.00 91.69 82 LEU A C 1
ATOM 651 O O . LEU A 1 82 ? -4.284 -5.326 15.713 1.00 91.69 82 LEU A O 1
ATOM 655 N N . PRO A 1 83 ? -4.976 -3.189 15.589 1.00 91.56 83 PRO A N 1
ATOM 656 C CA . PRO A 1 83 ? -5.963 -3.457 14.546 1.00 91.56 83 PRO A CA 1
ATOM 657 C C . PRO A 1 83 ? -5.326 -4.124 13.318 1.00 91.56 83 PRO A C 1
ATOM 659 O O . PRO A 1 83 ? -4.268 -3.696 12.855 1.00 91.56 83 PRO A O 1
ATOM 662 N N . LEU A 1 84 ? -5.982 -5.132 12.730 1.00 92.56 84 LEU A N 1
ATOM 663 C CA . LEU A 1 84 ? -5.442 -5.833 11.555 1.00 92.56 84 LEU A CA 1
ATOM 664 C C . LEU A 1 84 ? -5.137 -4.865 10.399 1.00 92.56 84 LEU A C 1
ATOM 666 O O . LEU A 1 84 ? -4.085 -4.966 9.774 1.00 92.56 84 LEU A O 1
ATOM 670 N N . VAL A 1 85 ? -6.020 -3.889 10.163 1.00 91.88 85 VAL A N 1
ATOM 671 C CA . VAL A 1 85 ? -5.828 -2.852 9.135 1.00 91.88 85 VAL A CA 1
ATOM 672 C C . VAL A 1 85 ? -4.560 -2.034 9.396 1.00 91.88 85 VAL A C 1
ATOM 674 O O . VAL A 1 85 ? -3.842 -1.722 8.450 1.00 91.88 85 VAL A O 1
ATOM 677 N N . TYR A 1 86 ? -4.239 -1.739 10.663 1.00 93.62 86 TYR A N 1
ATOM 678 C CA . TYR A 1 86 ? -2.990 -1.066 11.030 1.00 93.62 86 TYR A CA 1
ATOM 679 C C . TYR A 1 86 ? -1.777 -1.925 10.663 1.00 93.62 86 TYR A C 1
ATOM 681 O O . TYR A 1 86 ? -0.842 -1.426 10.042 1.00 93.62 86 TYR A O 1
ATOM 689 N N . ILE A 1 87 ? -1.800 -3.214 11.016 1.00 94.94 87 ILE A N 1
ATOM 690 C CA . ILE A 1 87 ? -0.684 -4.135 10.759 1.00 94.94 87 ILE A CA 1
ATOM 691 C C . ILE A 1 87 ? -0.451 -4.291 9.253 1.00 94.94 87 ILE A C 1
ATOM 693 O O . ILE A 1 87 ? 0.675 -4.124 8.789 1.00 94.94 87 ILE A O 1
ATOM 697 N N . GLU A 1 88 ? -1.505 -4.563 8.475 1.00 94.75 88 GLU A N 1
ATOM 698 C CA . GLU A 1 88 ? -1.401 -4.700 7.017 1.00 94.75 88 GLU A CA 1
ATOM 699 C C . GLU A 1 88 ? -0.888 -3.409 6.367 1.00 94.75 88 GLU A C 1
ATOM 701 O O . GLU A 1 88 ? 0.040 -3.457 5.556 1.00 94.75 88 GLU A O 1
ATOM 706 N N . ARG A 1 89 ? -1.423 -2.249 6.774 1.00 95.62 89 ARG A N 1
ATOM 707 C CA . ARG A 1 89 ? -0.968 -0.941 6.290 1.00 95.62 89 ARG A CA 1
ATOM 708 C C . ARG A 1 89 ? 0.505 -0.704 6.606 1.00 95.62 89 ARG A C 1
ATOM 710 O O . ARG A 1 89 ? 1.256 -0.323 5.715 1.00 95.62 89 ARG A O 1
ATOM 717 N N . ARG A 1 90 ? 0.934 -0.957 7.846 1.00 96.44 90 ARG A N 1
ATOM 718 C CA . ARG A 1 90 ? 2.320 -0.739 8.283 1.00 96.44 90 ARG A CA 1
ATOM 719 C C . ARG A 1 90 ? 3.300 -1.645 7.537 1.00 96.44 90 ARG A C 1
ATOM 721 O O . ARG A 1 90 ? 4.365 -1.186 7.129 1.00 96.44 90 ARG A O 1
ATOM 728 N N . ILE A 1 91 ? 2.926 -2.903 7.295 1.00 97.19 91 ILE A N 1
ATOM 729 C CA . ILE A 1 91 ? 3.705 -3.822 6.453 1.00 97.19 91 ILE A CA 1
ATOM 730 C C . ILE A 1 91 ? 3.848 -3.251 5.039 1.00 97.19 91 ILE A C 1
ATOM 732 O O . ILE A 1 91 ? 4.957 -3.233 4.506 1.00 97.19 91 ILE A O 1
ATOM 736 N N . LEU A 1 92 ? 2.760 -2.763 4.433 1.00 96.88 92 LEU A N 1
ATOM 737 C CA . LEU A 1 92 ? 2.794 -2.192 3.084 1.00 96.88 92 LEU A CA 1
ATOM 738 C C . LEU A 1 92 ? 3.618 -0.903 3.008 1.00 96.88 92 LEU A C 1
ATOM 740 O O . LEU A 1 92 ? 4.397 -0.760 2.071 1.00 96.88 92 LEU A O 1
ATOM 744 N N . GLU A 1 93 ? 3.513 -0.005 3.990 1.00 97.25 93 GLU A N 1
ATOM 745 C CA . GLU A 1 93 ? 4.353 1.200 4.093 1.00 97.25 93 GLU A CA 1
ATOM 746 C C . GLU A 1 93 ? 5.847 0.844 4.050 1.00 97.25 93 GLU A C 1
ATOM 748 O O . GLU A 1 93 ? 6.599 1.388 3.240 1.00 97.25 93 GLU A O 1
ATOM 753 N N . LEU A 1 94 ? 6.266 -0.133 4.857 1.00 97.25 94 LEU A N 1
ATOM 754 C CA . LEU A 1 94 ? 7.654 -0.597 4.906 1.00 97.25 94 LEU A CA 1
ATOM 755 C C . LEU A 1 94 ? 8.066 -1.358 3.633 1.00 97.25 94 LEU A C 1
ATOM 757 O O . LEU A 1 94 ? 9.203 -1.238 3.170 1.00 97.25 94 LEU A O 1
ATOM 761 N N . CYS A 1 95 ? 7.153 -2.121 3.022 1.00 96.44 95 CYS A N 1
ATOM 762 C CA . CYS A 1 95 ? 7.394 -2.756 1.723 1.00 96.44 95 CYS A CA 1
ATOM 763 C C . CYS A 1 95 ? 7.596 -1.711 0.618 1.00 96.44 95 CYS A C 1
ATOM 765 O O . CYS A 1 95 ? 8.467 -1.874 -0.230 1.00 96.44 95 CYS A O 1
ATOM 767 N N . MET A 1 96 ? 6.836 -0.614 0.628 1.00 96.94 96 MET A N 1
ATOM 768 C CA . MET A 1 96 ? 7.006 0.478 -0.332 1.00 96.94 96 MET A CA 1
ATOM 769 C C . MET A 1 96 ? 8.335 1.205 -0.123 1.00 96.94 96 MET A C 1
ATOM 771 O O . MET A 1 96 ? 9.068 1.423 -1.087 1.00 96.94 96 MET A O 1
ATOM 775 N N . GLU A 1 97 ? 8.695 1.509 1.125 1.00 95.19 97 GLU A N 1
ATOM 776 C CA . GLU A 1 97 ? 9.992 2.106 1.454 1.00 95.19 97 GLU A CA 1
ATOM 777 C C . GLU A 1 97 ? 11.157 1.226 0.967 1.00 95.19 97 GLU A C 1
ATOM 779 O O . GLU A 1 97 ? 12.085 1.700 0.302 1.00 95.19 97 GLU A O 1
ATOM 784 N N . THR A 1 98 ? 11.089 -0.081 1.231 1.00 94.06 98 THR A N 1
ATOM 785 C CA . THR A 1 98 ? 12.111 -1.041 0.790 1.00 94.06 98 THR A CA 1
ATOM 786 C C . THR A 1 98 ? 12.129 -1.235 -0.729 1.00 94.06 98 THR A C 1
ATOM 788 O O . THR A 1 98 ? 13.220 -1.265 -1.300 1.00 94.06 98 THR A O 1
ATOM 791 N N . CYS A 1 99 ? 10.973 -1.274 -1.409 1.00 92.69 99 CYS A N 1
ATOM 792 C CA . CYS A 1 99 ? 10.895 -1.330 -2.880 1.00 92.69 99 CYS A CA 1
ATOM 793 C C . CYS A 1 99 ? 11.537 -0.097 -3.511 1.00 92.69 99 CYS A C 1
ATOM 795 O O . CYS A 1 99 ? 12.345 -0.213 -4.431 1.00 92.69 99 CYS A O 1
ATOM 797 N N . LEU A 1 100 ? 11.224 1.089 -2.985 1.00 90.50 100 LEU A N 1
ATOM 798 C CA . LEU A 1 100 ? 11.764 2.346 -3.484 1.00 90.50 100 LEU A CA 1
ATOM 799 C C . LEU A 1 100 ? 13.285 2.419 -3.298 1.00 90.50 100 LEU A C 1
ATOM 801 O O . LEU A 1 100 ? 13.995 2.871 -4.195 1.00 90.50 100 LEU A O 1
ATOM 805 N N . ASN A 1 101 ? 13.800 1.952 -2.160 1.00 90.12 101 ASN A N 1
ATOM 806 C CA . ASN A 1 101 ? 15.241 1.860 -1.928 1.00 90.12 101 ASN A CA 1
ATOM 807 C C . ASN A 1 101 ? 15.908 0.863 -2.885 1.00 90.12 101 ASN A C 1
ATOM 809 O O . ASN A 1 101 ? 16.933 1.187 -3.486 1.00 90.12 101 ASN A O 1
ATOM 813 N N . ASP A 1 102 ? 15.305 -0.310 -3.097 1.00 87.88 102 ASP A N 1
ATOM 814 C CA . ASP A 1 102 ? 15.806 -1.297 -4.053 1.00 87.88 102 ASP A CA 1
ATOM 815 C C . ASP A 1 102 ? 15.806 -0.734 -5.496 1.00 87.88 102 ASP A C 1
ATOM 817 O O . ASP A 1 102 ? 16.780 -0.940 -6.223 1.00 87.88 102 ASP A O 1
ATOM 821 N N . LEU A 1 103 ? 14.792 0.051 -5.892 1.00 82.06 103 LEU A N 1
ATOM 822 C CA . LEU A 1 103 ? 14.746 0.762 -7.180 1.00 82.06 103 LEU A CA 1
ATOM 823 C 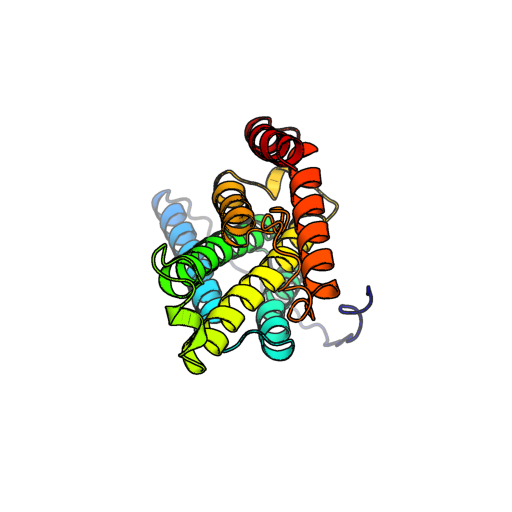C . LEU A 1 103 ? 15.795 1.873 -7.302 1.00 82.06 103 LEU A C 1
ATOM 825 O O . LEU A 1 103 ? 16.376 2.049 -8.368 1.00 82.06 103 LEU A O 1
ATOM 829 N N . LYS A 1 104 ? 16.055 2.637 -6.241 1.00 81.25 104 LYS A N 1
ATOM 830 C CA . LYS A 1 104 ? 17.061 3.710 -6.274 1.00 81.25 104 LYS A CA 1
ATOM 831 C C . LYS A 1 104 ? 18.482 3.161 -6.353 1.00 81.25 104 LYS A C 1
ATOM 833 O O . LYS A 1 104 ? 19.311 3.723 -7.060 1.00 81.25 104 LYS A O 1
ATOM 838 N N . ILE A 1 105 ? 18.761 2.081 -5.622 1.00 78.25 105 ILE A N 1
ATOM 839 C CA . ILE A 1 105 ? 20.098 1.479 -5.542 1.00 78.25 105 ILE A CA 1
ATOM 840 C C . ILE A 1 105 ? 20.375 0.591 -6.762 1.00 78.25 105 ILE A C 1
ATOM 842 O O . ILE A 1 105 ? 21.478 0.621 -7.302 1.00 78.25 105 ILE A O 1
ATOM 846 N N . ASN A 1 106 ? 19.390 -0.204 -7.192 1.00 68.88 106 ASN A N 1
ATOM 847 C CA . ASN A 1 106 ? 19.580 -1.258 -8.197 1.00 68.88 106 ASN A CA 1
ATOM 848 C C . ASN A 1 106 ? 18.699 -1.102 -9.446 1.00 68.88 106 ASN A C 1
ATOM 850 O O . ASN A 1 106 ? 18.947 -1.740 -10.477 1.00 68.88 106 ASN A O 1
ATOM 854 N N . GLY A 1 107 ? 17.642 -0.297 -9.355 1.00 58.06 107 GLY A N 1
ATOM 855 C CA . GLY A 1 107 ? 16.823 0.082 -10.495 1.00 58.06 107 GLY A CA 1
ATOM 856 C C . GLY A 1 107 ? 17.529 1.113 -11.372 1.00 58.06 107 GLY A C 1
ATOM 857 O O . GLY A 1 107 ? 18.593 1.645 -11.067 1.00 58.06 107 GLY A O 1
ATOM 858 N N . ALA A 1 108 ? 16.924 1.375 -12.521 1.00 52.88 108 ALA A N 1
ATOM 859 C CA . ALA A 1 108 ? 17.419 2.191 -13.623 1.00 52.88 108 ALA A CA 1
ATOM 860 C C . ALA A 1 108 ? 17.839 3.648 -13.305 1.00 52.88 108 ALA A C 1
ATOM 862 O O . ALA A 1 108 ? 18.207 4.369 -14.237 1.00 52.88 108 ALA A O 1
ATOM 863 N N . TYR A 1 109 ? 17.805 4.096 -12.050 1.00 50.06 109 TYR A N 1
ATOM 864 C CA . TYR A 1 109 ? 18.023 5.479 -11.627 1.00 50.06 109 TYR A CA 1
ATOM 865 C C . TYR A 1 109 ? 19.505 5.838 -11.414 1.00 50.06 109 TYR A C 1
ATOM 867 O O . TYR A 1 109 ? 19.864 6.603 -10.525 1.00 50.06 109 TYR A O 1
ATOM 875 N N . HIS A 1 110 ? 20.389 5.345 -12.281 1.00 46.53 110 HIS A N 1
ATOM 876 C CA . HIS A 1 110 ? 21.653 6.034 -12.524 1.00 46.53 110 HIS A CA 1
ATOM 877 C C . HIS A 1 110 ? 21.417 7.045 -13.645 1.00 46.53 110 HIS A C 1
ATOM 879 O O . HIS A 1 110 ? 21.350 6.682 -14.819 1.00 46.53 110 HIS A O 1
ATOM 885 N N . GLY A 1 111 ? 21.314 8.328 -13.280 1.00 48.62 111 GLY A N 1
ATOM 886 C CA . GLY A 1 111 ? 21.223 9.486 -14.184 1.00 48.62 111 GLY A CA 1
ATOM 887 C C . GLY A 1 111 ? 22.422 9.683 -15.124 1.00 48.62 111 GLY A C 1
ATOM 888 O O . GLY A 1 111 ? 22.569 10.744 -15.719 1.00 48.62 111 GLY A O 1
ATOM 889 N N . TYR A 1 112 ? 23.264 8.664 -15.293 1.00 42.19 112 TYR A N 1
ATOM 890 C CA . TYR A 1 112 ? 24.347 8.628 -16.254 1.00 42.19 112 TYR A CA 1
ATOM 891 C C . TYR A 1 112 ? 24.303 7.285 -16.996 1.00 42.19 112 TYR A C 1
ATOM 893 O O . TYR A 1 112 ? 24.685 6.239 -16.484 1.00 42.19 112 TYR A O 1
ATOM 901 N N . ASP A 1 113 ? 23.830 7.382 -18.237 1.00 43.56 113 ASP A N 1
ATOM 902 C CA . ASP A 1 113 ? 24.093 6.491 -19.366 1.00 43.56 113 ASP A CA 1
ATOM 903 C C . ASP A 1 113 ? 23.163 5.278 -19.627 1.00 43.56 113 ASP A C 1
ATOM 905 O O . ASP A 1 113 ? 23.445 4.116 -19.314 1.00 43.56 113 ASP A O 1
ATOM 909 N N . ARG A 1 114 ? 22.074 5.542 -20.374 1.00 53.12 114 ARG A N 1
ATOM 910 C CA . ARG A 1 114 ? 21.250 4.515 -21.048 1.00 53.12 114 ARG A CA 1
ATOM 911 C C . ARG A 1 114 ? 22.072 3.648 -22.025 1.00 53.12 114 ARG A C 1
ATOM 913 O O . ARG A 1 114 ? 21.653 2.524 -22.316 1.00 53.12 114 ARG A O 1
ATOM 920 N N . LEU A 1 115 ? 23.227 4.117 -22.518 1.00 52.56 115 LEU A N 1
ATOM 921 C CA . LEU A 1 115 ? 24.085 3.366 -23.446 1.00 52.56 115 LEU A CA 1
ATOM 922 C C . LEU A 1 115 ? 24.922 2.303 -22.716 1.00 52.56 115 LEU A C 1
ATOM 924 O O . LEU A 1 115 ? 25.091 1.205 -23.255 1.00 52.56 115 LEU A O 1
ATOM 928 N N . TYR A 1 116 ? 25.337 2.546 -21.467 1.00 51.06 116 TYR A N 1
ATOM 929 C CA . TYR A 1 116 ? 26.036 1.554 -20.638 1.00 51.06 116 TYR A CA 1
ATOM 930 C C . TYR A 1 116 ? 25.156 0.322 -20.347 1.00 51.06 116 TYR A C 1
ATOM 932 O O . TYR A 1 116 ? 25.602 -0.824 -20.442 1.00 51.06 116 TYR A O 1
ATOM 940 N N . ARG A 1 117 ? 23.849 0.535 -20.130 1.00 53.03 117 ARG A N 1
ATOM 941 C CA . ARG A 1 117 ? 22.854 -0.527 -19.861 1.00 53.03 117 ARG A CA 1
ATOM 942 C C . ARG A 1 117 ? 22.641 -1.500 -21.028 1.00 53.03 117 ARG A C 1
ATOM 944 O O . ARG A 1 117 ? 22.131 -2.605 -20.840 1.00 53.03 117 ARG A O 1
ATOM 951 N N . ARG A 1 118 ? 22.987 -1.129 -22.267 1.00 51.97 118 ARG A N 1
ATOM 952 C CA . ARG A 1 118 ? 22.828 -2.018 -23.437 1.00 51.97 118 ARG A CA 1
ATOM 953 C C . ARG A 1 118 ? 23.896 -3.108 -23.508 1.00 51.97 118 ARG A C 1
ATOM 955 O O . ARG A 1 118 ? 23.661 -4.117 -24.164 1.00 51.97 118 ARG A O 1
ATOM 962 N N . ARG A 1 119 ? 25.032 -2.930 -22.827 1.00 53.16 119 ARG A N 1
ATOM 963 C CA . ARG A 1 119 ? 26.198 -3.813 -22.956 1.00 53.16 119 ARG A CA 1
ATOM 964 C C . ARG A 1 119 ? 26.302 -4.881 -21.854 1.00 53.16 119 ARG A C 1
ATOM 966 O O . ARG A 1 119 ? 27.052 -5.831 -22.032 1.00 53.16 119 ARG A O 1
ATOM 973 N N . MET A 1 120 ? 25.519 -4.780 -20.773 1.00 51.81 120 MET A N 1
ATOM 974 C CA . MET A 1 120 ? 25.565 -5.709 -19.633 1.00 51.81 120 MET A CA 1
ATOM 975 C C . MET A 1 120 ? 24.250 -6.498 -19.497 1.00 51.81 120 MET A C 1
ATOM 977 O O . MET A 1 120 ? 23.219 -5.955 -19.098 1.00 51.81 120 MET A O 1
ATOM 981 N N . SER A 1 121 ? 24.278 -7.790 -19.834 1.00 56.28 121 SER A N 1
ATOM 982 C CA . SER A 1 121 ? 23.115 -8.692 -19.766 1.00 56.28 121 SER A CA 1
ATOM 983 C C . SER A 1 121 ? 22.624 -8.945 -18.342 1.00 56.28 121 SER A C 1
ATOM 985 O O . SER A 1 121 ? 21.424 -9.113 -18.133 1.00 56.28 121 SER A O 1
ATOM 987 N N . ASP A 1 122 ? 23.531 -8.949 -17.368 1.00 55.12 122 ASP A N 1
ATOM 988 C CA . ASP A 1 122 ? 23.205 -9.308 -15.985 1.00 55.12 122 ASP A CA 1
ATOM 989 C C . ASP A 1 122 ? 22.548 -8.144 -15.233 1.00 55.12 122 ASP A C 1
ATOM 991 O O . ASP A 1 122 ? 21.602 -8.363 -14.482 1.00 55.12 122 ASP A O 1
ATOM 995 N N . ILE A 1 123 ? 22.935 -6.899 -15.546 1.00 54.78 123 ILE A N 1
ATOM 996 C CA . ILE A 1 123 ? 22.292 -5.681 -15.018 1.00 54.78 123 ILE A CA 1
ATOM 997 C C . ILE A 1 123 ? 20.845 -5.574 -15.514 1.00 54.78 123 ILE A C 1
ATOM 999 O O . ILE A 1 123 ? 19.952 -5.213 -14.760 1.00 54.78 123 ILE A O 1
ATOM 1003 N N . ARG A 1 124 ? 20.565 -5.945 -16.772 1.00 55.03 124 ARG A N 1
ATOM 1004 C CA . ARG A 1 124 ? 19.184 -5.946 -17.289 1.00 55.03 124 ARG A CA 1
ATOM 1005 C C . ARG A 1 124 ? 18.281 -6.936 -16.549 1.00 55.03 124 ARG A C 1
ATOM 1007 O O . ARG A 1 124 ? 17.118 -6.624 -16.310 1.00 55.03 124 ARG A O 1
ATOM 1014 N N . LYS A 1 125 ? 18.808 -8.107 -16.176 1.00 57.72 125 LYS A N 1
ATOM 1015 C CA . LYS A 1 125 ? 18.055 -9.127 -15.427 1.00 57.72 125 LYS A CA 1
ATOM 1016 C C . LYS A 1 125 ? 17.757 -8.678 -13.994 1.00 57.72 125 LYS A C 1
ATOM 1018 O O . LYS A 1 125 ? 16.647 -8.894 -13.512 1.00 57.72 125 LYS A O 1
ATOM 1023 N N . THR A 1 126 ? 18.710 -8.026 -13.325 1.00 56.59 126 THR A N 1
ATOM 1024 C CA . THR A 1 126 ? 18.503 -7.511 -11.964 1.00 56.59 126 THR A CA 1
ATOM 1025 C C . THR A 1 126 ? 17.571 -6.300 -11.958 1.00 56.59 126 THR A C 1
ATOM 1027 O O . THR A 1 126 ? 16.606 -6.310 -11.203 1.00 56.59 126 THR A O 1
ATOM 1030 N N . THR A 1 127 ? 17.749 -5.328 -12.861 1.00 61.00 127 THR A N 1
ATOM 1031 C CA . THR A 1 127 ? 16.836 -4.176 -13.007 1.00 61.00 127 THR A CA 1
ATOM 1032 C C . THR A 1 127 ? 15.388 -4.619 -13.268 1.00 61.00 127 THR A C 1
ATOM 1034 O O . THR A 1 127 ? 14.482 -4.146 -12.587 1.00 61.00 127 THR A O 1
ATOM 1037 N N . SER A 1 128 ? 15.170 -5.614 -14.139 1.00 71.94 128 SER A N 1
ATOM 1038 C CA . SER A 1 128 ? 13.833 -6.184 -14.382 1.00 71.94 128 SER A CA 1
ATOM 1039 C C . SER A 1 128 ? 13.220 -6.846 -13.140 1.00 71.94 128 SER A C 1
ATOM 1041 O O . SER A 1 128 ? 12.002 -6.849 -12.982 1.00 71.94 128 SER A O 1
ATOM 1043 N N . THR A 1 129 ? 14.037 -7.387 -12.230 1.00 83.69 129 THR A N 1
ATOM 1044 C CA . THR A 1 129 ? 13.534 -8.025 -11.003 1.00 83.69 129 THR A CA 1
ATOM 1045 C C . THR A 1 129 ? 12.915 -6.997 -10.057 1.00 83.69 129 THR A C 1
ATOM 1047 O O . THR A 1 129 ? 11.811 -7.222 -9.565 1.00 83.69 129 THR A O 1
ATOM 1050 N N . TYR A 1 130 ? 13.587 -5.864 -9.835 1.00 85.38 130 TYR A N 1
ATOM 1051 C CA . TYR A 1 130 ? 13.095 -4.800 -8.953 1.00 85.38 130 TYR A CA 1
ATOM 1052 C C . TYR A 1 130 ? 11.888 -4.069 -9.549 1.00 85.38 130 TYR A C 1
ATOM 1054 O O . TYR A 1 130 ? 10.920 -3.823 -8.835 1.00 85.38 130 TYR A O 1
ATOM 1062 N N . GLU A 1 131 ? 11.896 -3.814 -10.861 1.00 84.38 131 GLU A N 1
ATOM 1063 C CA . GLU A 1 131 ? 10.743 -3.253 -11.580 1.00 84.38 131 GLU A CA 1
ATOM 1064 C C . GLU A 1 131 ? 9.516 -4.176 -11.483 1.00 84.38 131 GLU A C 1
ATOM 1066 O O . GLU A 1 131 ? 8.425 -3.724 -11.138 1.00 84.38 131 GLU A O 1
ATOM 1071 N N . ASN A 1 132 ? 9.691 -5.486 -11.706 1.00 88.31 132 ASN A N 1
ATOM 1072 C CA . ASN A 1 132 ? 8.609 -6.464 -11.550 1.00 88.31 132 ASN A CA 1
ATOM 1073 C C . ASN A 1 132 ? 8.100 -6.526 -10.102 1.00 88.31 132 ASN A C 1
ATOM 1075 O O . ASN A 1 132 ? 6.895 -6.585 -9.889 1.00 88.31 132 ASN A O 1
ATOM 1079 N N . ASN A 1 133 ? 8.989 -6.478 -9.104 1.00 92.12 133 ASN A N 1
ATOM 1080 C CA . ASN A 1 133 ? 8.568 -6.446 -7.703 1.00 92.12 133 ASN A CA 1
ATOM 1081 C C . ASN A 1 133 ? 7.741 -5.202 -7.378 1.00 92.12 133 ASN A C 1
ATOM 1083 O O . ASN A 1 133 ? 6.710 -5.326 -6.725 1.00 92.12 133 ASN A O 1
ATOM 1087 N N . CYS A 1 134 ? 8.139 -4.017 -7.842 1.00 91.38 134 CYS A N 1
ATOM 1088 C CA . CYS A 1 134 ? 7.331 -2.830 -7.584 1.00 91.38 134 CYS A CA 1
ATOM 1089 C C . CYS A 1 134 ? 6.003 -2.863 -8.351 1.00 91.38 134 CYS A C 1
ATOM 1091 O O . CYS A 1 134 ? 4.994 -2.452 -7.788 1.00 91.38 134 CYS A O 1
ATOM 1093 N N . ARG A 1 135 ? 5.951 -3.437 -9.562 1.00 90.31 135 ARG A N 1
ATOM 1094 C CA . ARG A 1 135 ? 4.677 -3.671 -10.262 1.00 90.31 135 ARG A CA 1
ATOM 1095 C C . ARG A 1 135 ? 3.717 -4.523 -9.435 1.00 90.31 135 ARG A C 1
ATOM 1097 O O . ARG A 1 135 ? 2.573 -4.128 -9.235 1.00 90.31 135 ARG A O 1
ATOM 1104 N N . GLU A 1 136 ? 4.158 -5.687 -8.973 1.00 93.75 136 GLU A N 1
ATOM 1105 C CA . GLU A 1 136 ? 3.285 -6.567 -8.192 1.00 93.75 136 GLU A CA 1
ATOM 1106 C C . GLU A 1 136 ? 2.929 -5.940 -6.832 1.00 93.75 136 GLU A C 1
ATOM 1108 O O . GLU A 1 136 ? 1.788 -6.049 -6.390 1.00 93.75 136 GLU A O 1
ATOM 1113 N N . LEU A 1 137 ? 3.845 -5.185 -6.207 1.00 95.81 137 LEU A N 1
ATOM 1114 C CA . LEU A 1 137 ? 3.546 -4.433 -4.985 1.00 95.81 137 LEU A CA 1
ATOM 1115 C C . LEU A 1 137 ? 2.438 -3.394 -5.205 1.00 95.81 137 LEU A C 1
ATOM 1117 O O . LEU A 1 137 ? 1.540 -3.296 -4.373 1.00 95.81 137 LEU A O 1
ATOM 1121 N N . ILE A 1 138 ? 2.466 -2.654 -6.320 1.00 94.31 138 ILE A N 1
ATOM 1122 C CA . ILE A 1 138 ? 1.423 -1.678 -6.681 1.00 94.31 138 ILE A CA 1
ATOM 1123 C C . ILE A 1 138 ? 0.045 -2.356 -6.748 1.00 94.31 138 ILE A C 1
ATOM 1125 O O . ILE A 1 138 ? -0.931 -1.785 -6.269 1.00 94.31 138 ILE A O 1
ATOM 1129 N N . LYS A 1 139 ? -0.045 -3.590 -7.261 1.00 93.69 139 LYS A N 1
ATOM 1130 C CA . LYS A 1 139 ? -1.304 -4.358 -7.287 1.00 93.69 139 LYS A CA 1
ATOM 1131 C C . LYS A 1 139 ? -1.798 -4.712 -5.884 1.00 93.69 139 LYS A C 1
ATOM 1133 O O . LYS A 1 139 ? -2.986 -4.591 -5.607 1.00 93.69 139 LYS A O 1
ATOM 1138 N N . VAL A 1 140 ? -0.897 -5.120 -4.987 1.00 95.06 140 VAL A N 1
ATOM 1139 C CA . VAL A 1 140 ? -1.252 -5.417 -3.586 1.00 95.06 140 VAL A CA 1
ATOM 1140 C C . VAL A 1 140 ? -1.710 -4.152 -2.853 1.00 95.06 140 VAL A C 1
ATOM 1142 O O . VAL A 1 140 ? -2.662 -4.198 -2.078 1.00 95.06 140 VAL A O 1
ATOM 1145 N N . VAL A 1 141 ? -1.055 -3.020 -3.114 1.00 95.31 141 VAL A N 1
ATOM 1146 C CA . VAL A 1 141 ? -1.438 -1.702 -2.589 1.00 95.31 141 VAL A CA 1
ATOM 1147 C C . VAL A 1 141 ? -2.834 -1.308 -3.075 1.00 95.31 141 VAL A C 1
ATOM 1149 O O . VAL A 1 141 ? -3.655 -0.891 -2.260 1.00 95.31 141 VAL A O 1
ATOM 1152 N N . ASP A 1 142 ? -3.118 -1.475 -4.368 1.00 93.44 142 ASP A N 1
ATOM 1153 C CA . ASP A 1 142 ? -4.429 -1.186 -4.958 1.00 93.44 142 ASP A CA 1
ATOM 1154 C C . ASP A 1 142 ? -5.546 -2.068 -4.377 1.00 93.44 142 ASP A C 1
ATOM 1156 O O . ASP A 1 142 ? -6.602 -1.559 -3.996 1.00 93.44 142 ASP A O 1
ATOM 1160 N N . ASP A 1 143 ? -5.298 -3.374 -4.219 1.00 92.50 143 ASP A N 1
ATOM 1161 C CA . ASP A 1 143 ? -6.238 -4.285 -3.553 1.00 92.50 143 ASP A CA 1
ATOM 1162 C C . ASP A 1 143 ? -6.491 -3.855 -2.103 1.00 92.50 143 ASP A C 1
ATOM 1164 O O . ASP A 1 143 ? -7.636 -3.797 -1.655 1.00 92.50 143 ASP A O 1
ATOM 1168 N N . PHE A 1 144 ? -5.438 -3.481 -1.371 1.00 92.88 144 PHE A N 1
ATOM 1169 C CA . PHE A 1 144 ? -5.558 -3.057 0.020 1.00 92.88 144 PHE A CA 1
ATOM 1170 C C . PHE A 1 144 ? -6.430 -1.806 0.186 1.00 92.88 144 PHE A C 1
ATOM 1172 O O . PHE A 1 144 ? -7.273 -1.777 1.085 1.00 92.88 144 PHE A O 1
ATOM 1179 N N . ILE A 1 145 ? -6.258 -0.782 -0.653 1.00 90.94 145 ILE A N 1
ATOM 1180 C CA . ILE A 1 145 ? -7.051 0.458 -0.558 1.00 90.94 145 ILE A CA 1
ATOM 1181 C C . ILE A 1 145 ? -8.471 0.299 -1.112 1.00 90.94 145 ILE A C 1
ATOM 1183 O O . ILE A 1 145 ? -9.369 1.013 -0.674 1.00 90.94 145 ILE A O 1
ATOM 1187 N N . SER A 1 146 ? -8.689 -0.643 -2.033 1.00 87.50 146 SER A N 1
ATOM 1188 C CA . SER A 1 146 ? -9.993 -0.869 -2.674 1.00 87.50 146 SER A CA 1
ATOM 1189 C C . SER A 1 146 ? -10.978 -1.667 -1.802 1.00 87.50 146 SER A C 1
ATOM 1191 O O . SER A 1 146 ? -12.154 -1.809 -2.147 1.00 87.50 146 SER A O 1
ATOM 1193 N N . GLN A 1 147 ? -10.538 -2.192 -0.654 1.00 84.62 147 GLN A N 1
ATOM 1194 C CA . GLN A 1 147 ? -11.393 -2.937 0.276 1.00 84.62 147 GLN A CA 1
ATOM 1195 C C . GLN A 1 147 ? -12.423 -2.024 0.984 1.00 84.62 147 GLN A C 1
ATOM 1197 O O . GLN A 1 147 ? -12.090 -1.027 1.619 1.00 84.62 147 GLN A O 1
ATOM 1202 N N . THR A 1 148 ? -13.701 -2.412 0.912 1.00 57.84 148 THR A N 1
ATOM 1203 C CA . THR A 1 148 ? -14.901 -1.544 0.922 1.00 57.84 148 THR A CA 1
ATOM 1204 C C . THR A 1 148 ? -15.426 -1.054 2.284 1.00 57.84 148 THR A C 1
ATOM 1206 O O . THR A 1 148 ? -16.564 -0.599 2.347 1.00 57.84 148 THR A O 1
ATOM 1209 N N . ALA A 1 149 ? -14.673 -1.153 3.382 1.00 58.59 149 ALA A N 1
ATOM 1210 C CA . ALA A 1 149 ? -15.244 -0.863 4.706 1.00 58.59 149 ALA A CA 1
ATOM 1211 C C . ALA A 1 149 ? -15.010 0.581 5.177 1.00 58.59 149 ALA A C 1
ATOM 1213 O O . ALA A 1 149 ? -15.975 1.307 5.378 1.00 58.59 149 ALA A O 1
ATOM 1214 N N . GLU A 1 150 ? -13.764 1.034 5.324 1.00 62.03 150 GLU A N 1
ATOM 1215 C CA . GLU A 1 150 ? -13.452 2.363 5.869 1.00 62.03 150 GLU A CA 1
ATOM 1216 C C . GLU A 1 150 ? -12.113 2.835 5.286 1.00 62.03 150 GLU A C 1
ATOM 1218 O O . GLU A 1 150 ? -11.039 2.456 5.748 1.00 62.03 150 GLU A O 1
ATOM 1223 N N . ILE A 1 151 ? -12.173 3.630 4.213 1.00 62.97 151 ILE A N 1
ATOM 1224 C CA . ILE A 1 151 ? -10.987 4.142 3.501 1.00 62.97 151 ILE A CA 1
ATOM 1225 C C . ILE A 1 151 ? -10.088 4.973 4.444 1.00 62.97 151 ILE A C 1
ATOM 1227 O O . ILE A 1 151 ? -8.864 4.965 4.304 1.00 62.97 151 ILE A O 1
ATOM 1231 N N . ASN A 1 152 ? -10.694 5.638 5.433 1.00 69.00 152 ASN A N 1
ATOM 1232 C CA . ASN A 1 152 ? -10.041 6.617 6.306 1.00 69.00 152 ASN A CA 1
ATOM 1233 C C . ASN A 1 152 ? -8.870 6.043 7.110 1.00 69.00 152 ASN A C 1
ATOM 1235 O O . ASN A 1 152 ? -7.874 6.733 7.306 1.00 69.00 152 ASN A O 1
ATOM 1239 N N . ASP A 1 153 ? -8.962 4.778 7.516 1.00 81.06 153 ASP A N 1
ATOM 1240 C CA . ASP A 1 153 ? -7.931 4.137 8.331 1.00 81.06 153 ASP A CA 1
ATOM 1241 C C . ASP A 1 153 ? -6.931 3.356 7.478 1.00 81.06 153 ASP A C 1
ATOM 1243 O O . ASP A 1 153 ? -6.006 2.748 8.000 1.00 81.06 153 ASP A O 1
ATOM 1247 N N . ARG A 1 154 ? -7.067 3.331 6.152 1.00 88.69 154 ARG A N 1
ATOM 1248 C CA . ARG A 1 154 ? -6.140 2.593 5.278 1.00 88.69 154 ARG A CA 1
ATOM 1249 C C . ARG A 1 154 ? -5.014 3.465 4.752 1.00 88.69 154 ARG A C 1
ATOM 1251 O O . ARG A 1 154 ? -3.949 2.944 4.436 1.00 88.69 154 ARG A O 1
ATOM 1258 N N . ILE A 1 155 ? -5.222 4.775 4.690 1.00 90.94 155 ILE A N 1
ATOM 1259 C CA . ILE A 1 155 ? -4.278 5.712 4.087 1.00 90.94 155 ILE A CA 1
ATOM 1260 C C . ILE A 1 155 ? -3.714 6.638 5.165 1.00 90.94 155 ILE A C 1
ATOM 1262 O O . ILE A 1 155 ? -4.440 7.243 5.948 1.00 90.94 155 ILE A O 1
ATOM 1266 N N . THR A 1 156 ? -2.391 6.756 5.187 1.00 93.06 156 THR A N 1
ATOM 1267 C CA . THR A 1 156 ? -1.626 7.672 6.042 1.00 93.06 156 THR A CA 1
ATOM 1268 C C . THR A 1 156 ? -0.705 8.523 5.171 1.00 93.06 156 THR A C 1
ATOM 1270 O O . THR A 1 156 ? -0.502 8.242 3.988 1.00 93.06 156 THR A O 1
ATOM 1273 N N . GLU A 1 157 ? -0.072 9.538 5.757 1.00 93.19 157 GLU A N 1
ATOM 1274 C CA . GLU A 1 157 ? 0.981 10.288 5.063 1.00 93.19 157 GLU A CA 1
ATOM 1275 C C . GLU A 1 157 ? 2.150 9.383 4.649 1.00 93.19 157 GLU A C 1
ATOM 1277 O O . GLU A 1 157 ? 2.624 9.479 3.521 1.00 93.19 157 GLU A O 1
ATOM 1282 N N . ASN A 1 158 ? 2.567 8.447 5.510 1.00 94.44 158 ASN A N 1
ATOM 1283 C CA . ASN A 1 158 ? 3.622 7.478 5.192 1.00 94.44 158 ASN A CA 1
ATOM 1284 C C . ASN A 1 158 ? 3.249 6.599 3.999 1.00 94.44 158 ASN A C 1
ATOM 1286 O O . ASN A 1 158 ? 4.088 6.332 3.141 1.00 94.44 158 ASN A O 1
ATOM 1290 N N . PHE A 1 159 ? 1.983 6.194 3.915 1.00 94.50 159 PHE A N 1
ATOM 1291 C CA . PHE A 1 159 ? 1.482 5.415 2.793 1.00 94.50 159 PHE A CA 1
ATOM 1292 C C . PHE A 1 159 ? 1.622 6.182 1.472 1.00 94.50 159 PHE A C 1
ATOM 1294 O O . PHE A 1 159 ? 2.141 5.649 0.492 1.00 94.50 159 PHE A O 1
ATOM 1301 N N . ILE A 1 160 ? 1.236 7.461 1.458 1.00 93.94 160 ILE A N 1
ATOM 1302 C CA . ILE A 1 160 ? 1.339 8.336 0.279 1.00 93.94 160 ILE A CA 1
ATOM 1303 C C . ILE A 1 160 ? 2.795 8.616 -0.088 1.00 93.94 160 ILE A C 1
ATOM 1305 O O . ILE A 1 160 ? 3.168 8.527 -1.260 1.00 93.94 160 ILE A O 1
ATOM 1309 N N . ASN A 1 161 ? 3.620 8.890 0.922 1.00 93.75 161 ASN A N 1
ATOM 1310 C CA . ASN A 1 161 ? 5.061 9.086 0.784 1.00 93.75 161 ASN A CA 1
ATOM 1311 C C . ASN A 1 161 ? 5.780 7.818 0.293 1.00 93.75 161 ASN A C 1
ATOM 1313 O O . ASN A 1 161 ? 6.895 7.913 -0.214 1.00 93.75 161 ASN A O 1
ATOM 1317 N N . GLY A 1 162 ? 5.153 6.645 0.411 1.00 94.06 162 GLY A N 1
ATOM 1318 C CA . GLY A 1 162 ? 5.607 5.400 -0.197 1.00 94.06 162 GLY A CA 1
ATOM 1319 C C . GLY A 1 162 ? 5.146 5.248 -1.648 1.00 94.06 162 GLY A C 1
ATOM 1320 O O . GLY A 1 162 ? 5.975 5.074 -2.542 1.00 94.06 162 GLY A O 1
ATOM 1321 N N . ILE A 1 163 ? 3.834 5.320 -1.902 1.00 94.38 163 ILE A N 1
ATOM 1322 C CA . ILE A 1 163 ? 3.272 4.931 -3.204 1.00 94.38 163 ILE A CA 1
ATOM 1323 C C . ILE A 1 163 ? 3.541 5.946 -4.317 1.00 94.38 163 ILE A C 1
ATOM 1325 O O . ILE A 1 163 ? 3.906 5.540 -5.419 1.00 94.38 163 ILE A O 1
ATOM 1329 N N . LEU A 1 164 ? 3.419 7.256 -4.061 1.00 92.31 164 LEU A N 1
ATOM 1330 C CA . LEU A 1 164 ? 3.595 8.257 -5.122 1.00 92.31 164 LEU A CA 1
ATOM 1331 C C . LEU A 1 164 ? 5.024 8.255 -5.687 1.00 92.31 164 LEU A C 1
ATOM 1333 O O . LEU A 1 164 ? 5.162 8.168 -6.907 1.00 92.31 164 LEU A O 1
ATOM 1337 N N . PRO A 1 165 ? 6.093 8.229 -4.865 1.00 90.94 165 PRO A N 1
ATOM 1338 C CA . PRO A 1 165 ? 7.449 8.137 -5.400 1.00 90.94 165 PRO A CA 1
ATOM 1339 C C . PRO A 1 165 ? 7.727 6.847 -6.173 1.00 90.94 165 PRO A C 1
ATOM 1341 O O . PRO A 1 165 ? 8.559 6.860 -7.080 1.00 90.94 165 PRO A O 1
ATOM 1344 N N . ILE A 1 166 ? 7.064 5.732 -5.839 1.00 90.25 166 ILE A N 1
ATOM 1345 C CA . ILE A 1 166 ? 7.166 4.499 -6.631 1.00 90.25 166 ILE A CA 1
ATOM 1346 C C . ILE A 1 166 ? 6.542 4.717 -8.009 1.00 90.25 166 ILE A C 1
ATOM 1348 O O . ILE A 1 166 ? 7.188 4.394 -9.006 1.00 90.25 166 ILE A O 1
ATOM 1352 N N . LEU A 1 167 ? 5.333 5.292 -8.075 1.00 87.69 167 LEU A N 1
ATOM 1353 C CA . LEU A 1 167 ? 4.669 5.579 -9.351 1.00 87.69 167 LEU A CA 1
ATOM 1354 C C . LEU A 1 167 ? 5.532 6.481 -10.248 1.00 87.69 167 LEU A C 1
ATOM 1356 O O . LEU A 1 167 ? 5.643 6.241 -11.452 1.00 87.69 167 LEU A O 1
ATOM 1360 N N . ASP A 1 168 ? 6.206 7.453 -9.634 1.00 84.19 168 ASP A N 1
ATOM 1361 C CA . ASP A 1 168 ? 7.124 8.377 -10.303 1.00 84.19 168 ASP A CA 1
ATOM 1362 C C . ASP A 1 168 ? 8.389 7.693 -10.798 1.00 84.19 168 ASP A C 1
ATOM 1364 O O . ASP A 1 168 ? 8.782 7.847 -11.948 1.00 84.19 168 ASP A O 1
ATOM 1368 N N . THR A 1 169 ? 9.031 6.912 -9.931 1.00 81.12 169 THR A N 1
ATOM 1369 C CA . THR A 1 169 ? 10.293 6.234 -10.254 1.00 81.12 169 THR A CA 1
ATOM 1370 C C . THR A 1 169 ? 10.095 5.197 -11.359 1.00 81.12 169 THR A C 1
ATOM 1372 O O . THR A 1 169 ? 10.998 4.968 -12.162 1.00 81.12 169 THR A O 1
ATOM 1375 N N . MET A 1 170 ? 8.910 4.587 -11.413 1.00 75.94 170 MET A N 1
ATOM 1376 C CA . MET A 1 170 ? 8.523 3.622 -12.439 1.00 75.94 170 MET A CA 1
ATOM 1377 C C . MET A 1 170 ? 8.082 4.281 -13.759 1.00 75.94 170 MET A C 1
ATOM 1379 O O . MET A 1 170 ? 7.810 3.553 -14.710 1.00 75.94 170 MET A O 1
ATOM 1383 N N . LEU A 1 171 ? 8.021 5.621 -13.836 1.00 72.12 171 LEU A N 1
ATOM 1384 C CA . LEU A 1 171 ? 7.608 6.397 -15.019 1.00 72.12 171 LEU A CA 1
ATOM 1385 C C . LEU A 1 171 ? 6.285 5.902 -15.628 1.00 72.12 171 LEU A C 1
ATOM 1387 O O . LEU A 1 171 ? 6.104 5.903 -16.842 1.00 72.12 171 LEU A O 1
ATOM 1391 N N . ILE A 1 172 ? 5.353 5.463 -14.776 1.00 66.44 172 ILE A N 1
ATOM 1392 C CA . ILE A 1 172 ? 4.125 4.754 -15.181 1.00 66.44 172 ILE A CA 1
ATOM 1393 C C . ILE A 1 172 ? 3.233 5.588 -16.113 1.00 66.44 172 ILE A C 1
ATOM 1395 O O . ILE A 1 172 ? 2.435 5.037 -16.871 1.00 66.44 172 ILE A O 1
ATOM 1399 N N . PHE A 1 173 ? 3.387 6.908 -16.061 1.00 64.75 173 PHE A N 1
ATOM 1400 C CA . PHE A 1 173 ? 2.556 7.876 -16.760 1.00 64.75 173 PHE A CA 1
ATOM 1401 C C . PHE A 1 173 ? 3.307 8.751 -17.767 1.00 64.75 173 PHE A C 1
ATOM 1403 O O . PHE A 1 173 ? 2.688 9.594 -18.409 1.00 64.75 173 PHE A O 1
ATOM 1410 N N . GLU A 1 174 ? 4.622 8.588 -17.918 1.00 63.25 174 GLU A N 1
ATOM 1411 C CA . GLU A 1 174 ? 5.340 9.339 -18.946 1.00 63.25 174 GLU A CA 1
ATOM 1412 C C . GLU A 1 174 ? 5.042 8.721 -20.320 1.00 63.25 174 GLU A C 1
ATOM 1414 O O . GLU A 1 174 ? 5.340 7.549 -20.568 1.00 63.25 174 GLU A O 1
ATOM 1419 N N . GLU A 1 175 ? 4.469 9.503 -21.244 1.00 54.50 175 GLU A N 1
ATOM 1420 C CA . GLU A 1 175 ? 4.481 9.126 -22.657 1.00 54.50 175 GLU A CA 1
ATOM 1421 C C . GLU A 1 175 ? 5.938 8.915 -23.082 1.00 54.50 175 GLU A C 1
ATOM 1423 O O . GLU A 1 175 ? 6.818 9.691 -22.707 1.00 54.50 175 GLU A O 1
ATOM 1428 N N . ASN A 1 176 ? 6.210 7.878 -23.881 1.00 46.66 176 ASN A N 1
ATOM 1429 C CA . ASN A 1 176 ? 7.512 7.665 -24.514 1.00 46.66 176 ASN A CA 1
ATOM 1430 C C . ASN A 1 176 ? 7.837 8.844 -25.453 1.00 46.66 176 ASN A C 1
ATOM 1432 O O . ASN A 1 176 ? 7.702 8.760 -26.672 1.00 46.66 176 ASN A O 1
ATOM 1436 N N . GLY A 1 177 ? 8.276 9.958 -24.876 1.00 41.34 177 GLY A N 1
ATOM 1437 C CA . GLY A 1 177 ? 8.668 11.184 -25.539 1.00 41.34 177 GLY A CA 1
ATOM 1438 C C . GLY A 1 177 ? 10.049 11.039 -26.151 1.00 41.34 177 GLY A C 1
ATOM 1439 O O . GLY A 1 177 ? 11.005 11.671 -25.717 1.00 41.34 177 GLY A O 1
ATOM 1440 N N . THR A 1 178 ? 10.161 10.228 -27.195 1.00 36.84 178 THR A N 1
ATOM 1441 C CA . THR A 1 178 ? 11.126 10.500 -28.257 1.00 36.84 178 THR A CA 1
ATOM 1442 C C . THR A 1 178 ? 10.403 10.300 -29.574 1.00 36.84 178 THR A C 1
ATOM 1444 O O . THR A 1 178 ? 10.118 9.165 -29.952 1.00 36.84 178 THR A O 1
ATOM 1447 N N . GLY A 1 179 ? 10.120 11.403 -30.271 1.00 39.78 179 GLY A N 1
ATOM 1448 C CA . GLY A 1 179 ? 9.701 11.435 -31.675 1.00 39.78 179 GLY A CA 1
ATOM 1449 C C . GLY A 1 179 ? 10.799 10.938 -32.618 1.00 39.78 179 GLY A C 1
ATOM 1450 O O . GLY A 1 179 ? 11.150 11.617 -33.575 1.00 39.78 179 GLY A O 1
ATOM 1451 N N . ASP A 1 180 ? 11.366 9.773 -32.321 1.00 35.41 180 ASP A N 1
ATOM 1452 C CA . ASP A 1 180 ? 12.311 9.075 -33.166 1.00 35.41 180 ASP A CA 1
ATOM 1453 C C . ASP A 1 180 ? 11.666 7.737 -33.545 1.00 35.41 180 ASP A C 1
ATOM 1455 O O . ASP A 1 180 ? 11.667 6.761 -32.790 1.00 35.41 180 ASP A O 1
ATOM 1459 N N . GLN A 1 181 ? 11.040 7.724 -34.725 1.00 41.25 181 GLN A N 1
ATOM 1460 C CA . GLN A 1 181 ? 10.263 6.618 -35.305 1.00 41.25 181 GLN A CA 1
ATOM 1461 C C . GLN A 1 181 ? 11.059 5.304 -35.491 1.00 41.25 181 GLN A C 1
ATOM 1463 O O . GLN A 1 181 ? 10.552 4.345 -36.069 1.00 41.25 181 GLN A O 1
ATOM 1468 N N . THR A 1 182 ? 12.306 5.231 -35.028 1.00 40.34 182 THR A N 1
ATOM 1469 C CA . THR A 1 182 ? 13.224 4.111 -35.260 1.00 40.34 182 THR A CA 1
ATOM 1470 C C . THR A 1 182 ? 13.274 3.092 -34.116 1.00 40.34 182 THR A C 1
ATOM 1472 O O . THR A 1 182 ? 13.822 2.006 -34.301 1.00 40.34 182 THR A O 1
ATOM 1475 N N . VAL A 1 183 ? 12.647 3.367 -32.963 1.00 46.16 183 VAL A N 1
ATOM 1476 C CA . VAL A 1 183 ? 12.607 2.444 -31.802 1.00 46.16 183 VAL A CA 1
ATOM 1477 C C . VAL A 1 183 ? 11.205 1.850 -31.577 1.00 46.16 183 VAL A C 1
ATOM 1479 O O . VAL A 1 183 ? 10.809 1.522 -30.465 1.00 46.16 183 VAL A O 1
ATOM 1482 N N . SER A 1 184 ? 10.442 1.633 -32.652 1.00 39.94 184 SER A N 1
ATOM 1483 C CA . SER A 1 184 ? 9.142 0.940 -32.596 1.00 39.94 184 SER A CA 1
ATOM 1484 C C . SER A 1 184 ? 9.250 -0.583 -32.372 1.00 39.94 184 SER A C 1
ATOM 1486 O O . SER A 1 184 ? 8.231 -1.268 -32.367 1.00 39.94 184 SER A O 1
ATOM 1488 N N . THR A 1 185 ? 10.450 -1.147 -32.186 1.00 40.66 185 THR A N 1
ATOM 1489 C CA . THR A 1 185 ? 10.667 -2.610 -32.210 1.00 40.66 185 THR A CA 1
ATOM 1490 C C . THR A 1 185 ? 11.102 -3.244 -30.885 1.00 40.66 185 THR A C 1
ATOM 1492 O O . THR A 1 185 ? 11.483 -4.410 -30.880 1.00 40.66 185 THR A O 1
ATOM 1495 N N . LEU A 1 186 ? 11.028 -2.533 -29.751 1.00 42.09 186 LEU A N 1
ATOM 1496 C CA . LEU A 1 186 ? 11.285 -3.125 -28.421 1.00 42.09 186 LEU A CA 1
ATOM 1497 C C . LEU A 1 186 ? 10.134 -2.974 -27.414 1.00 42.09 186 LEU A C 1
ATOM 1499 O O . LEU A 1 186 ? 10.251 -3.454 -26.289 1.00 42.09 186 LEU A O 1
ATOM 1503 N N . VAL A 1 187 ? 8.994 -2.408 -27.819 1.00 46.12 187 VAL A N 1
ATOM 1504 C CA . VAL A 1 187 ? 7.765 -2.418 -27.010 1.00 46.12 187 VAL A CA 1
ATOM 1505 C C . VAL A 1 187 ? 7.017 -3.734 -27.259 1.00 46.12 187 VAL A C 1
ATOM 1507 O O . VAL A 1 187 ? 5.922 -3.770 -27.801 1.00 46.12 187 VAL A O 1
ATOM 1510 N N . SER A 1 188 ? 7.619 -4.849 -26.841 1.00 40.19 188 SER A N 1
ATOM 1511 C CA . SER A 1 188 ? 6.887 -6.110 -26.597 1.00 40.19 188 SER A CA 1
ATOM 1512 C C . SER A 1 188 ? 6.222 -6.117 -25.209 1.00 40.19 188 SER A C 1
ATOM 1514 O O . SER A 1 188 ? 5.929 -7.159 -24.641 1.00 40.19 188 SER A O 1
ATOM 1516 N N . HIS A 1 189 ? 5.985 -4.927 -24.655 1.00 44.97 189 HIS A N 1
ATOM 1517 C CA . HIS A 1 189 ? 5.676 -4.676 -23.250 1.00 44.97 189 HIS A CA 1
ATOM 1518 C C . HIS A 1 189 ? 4.321 -3.970 -23.054 1.00 44.97 189 HIS A C 1
ATOM 1520 O O . HIS A 1 189 ? 4.037 -3.481 -21.968 1.00 44.97 189 HIS A O 1
ATOM 1526 N N . ASN A 1 190 ? 3.475 -3.897 -24.084 1.00 52.78 190 ASN A N 1
ATOM 1527 C CA . ASN A 1 190 ? 2.295 -3.028 -24.044 1.00 52.78 190 ASN A CA 1
ATOM 1528 C C . ASN A 1 190 ? 1.259 -3.459 -22.990 1.00 52.78 190 ASN A C 1
ATOM 1530 O O . ASN A 1 190 ? 0.722 -2.612 -22.297 1.00 52.78 190 ASN A O 1
ATOM 1534 N N . GLU A 1 191 ? 1.026 -4.758 -22.790 1.00 58.88 191 GLU A N 1
ATOM 1535 C CA . GLU A 1 191 ? -0.069 -5.209 -21.917 1.00 58.88 191 GLU A CA 1
ATOM 1536 C C . GLU A 1 191 ? 0.212 -4.981 -20.424 1.00 58.88 191 GLU A C 1
ATOM 1538 O O . GLU A 1 191 ? -0.595 -4.365 -19.732 1.00 58.88 191 GLU A O 1
ATOM 1543 N N . HIS A 1 192 ? 1.386 -5.383 -19.927 1.00 62.53 192 HIS A N 1
ATOM 1544 C CA . HIS A 1 192 ? 1.720 -5.232 -18.504 1.00 62.53 192 HIS A CA 1
ATOM 1545 C C . HIS A 1 192 ? 1.924 -3.775 -18.081 1.00 62.53 192 HIS A C 1
ATOM 1547 O O . HIS A 1 192 ? 1.601 -3.420 -16.950 1.00 62.53 192 HIS A O 1
ATOM 1553 N N . TRP A 1 193 ? 2.461 -2.921 -18.958 1.00 69.81 193 TRP A N 1
ATOM 1554 C CA . TRP A 1 193 ? 2.608 -1.498 -18.643 1.00 69.81 193 TRP A CA 1
ATOM 1555 C C . TRP A 1 193 ? 1.266 -0.769 -18.689 1.00 69.81 193 TRP A C 1
ATOM 1557 O O . TRP A 1 193 ? 1.025 0.067 -17.825 1.00 69.81 193 TRP A O 1
ATOM 1567 N N . THR A 1 194 ? 0.363 -1.140 -19.607 1.00 74.06 194 THR A N 1
ATOM 1568 C CA . THR A 1 194 ? -1.030 -0.668 -19.572 1.00 74.06 194 THR A CA 1
ATOM 1569 C C . THR A 1 194 ? -1.760 -1.143 -18.313 1.00 74.06 194 THR A C 1
ATOM 1571 O O . THR A 1 194 ? -2.454 -0.356 -17.683 1.00 74.06 194 THR A O 1
ATOM 1574 N N . GLU A 1 195 ? -1.585 -2.399 -17.890 1.00 81.88 195 GLU A N 1
ATOM 1575 C CA . GLU A 1 195 ? -2.168 -2.894 -16.633 1.00 81.88 195 GLU A CA 1
ATOM 1576 C C . GLU A 1 195 ? -1.653 -2.087 -15.432 1.00 81.88 195 GLU A C 1
ATOM 1578 O O . GLU A 1 195 ? -2.437 -1.588 -14.631 1.00 81.88 195 GLU A O 1
ATOM 1583 N N . THR A 1 196 ? -0.335 -1.892 -15.346 1.00 84.19 196 THR A N 1
ATOM 1584 C CA . THR A 1 196 ? 0.305 -1.164 -14.238 1.00 84.19 196 THR A CA 1
ATOM 1585 C C . THR A 1 196 ? -0.120 0.306 -14.197 1.00 84.19 196 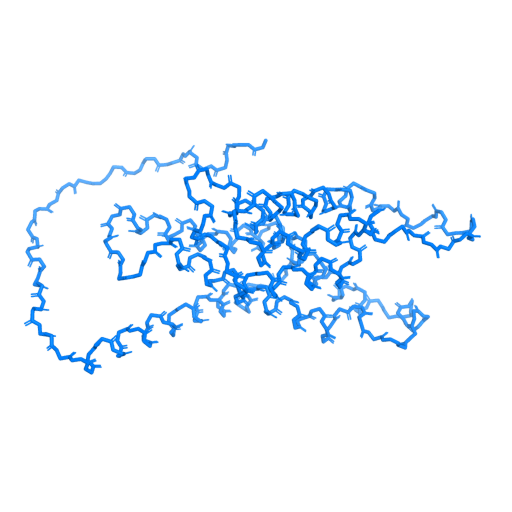THR A C 1
ATOM 1587 O O . THR A 1 196 ? -0.314 0.850 -13.110 1.00 84.19 196 THR A O 1
ATOM 1590 N N . SER A 1 197 ? -0.298 0.955 -15.354 1.00 84.44 197 SER A N 1
ATOM 1591 C CA . SER A 1 197 ? -0.780 2.339 -15.417 1.00 84.44 197 SER A CA 1
ATOM 1592 C C . SER A 1 197 ? -2.249 2.476 -15.050 1.00 84.44 197 SER A C 1
ATOM 1594 O O . SER A 1 197 ? -2.608 3.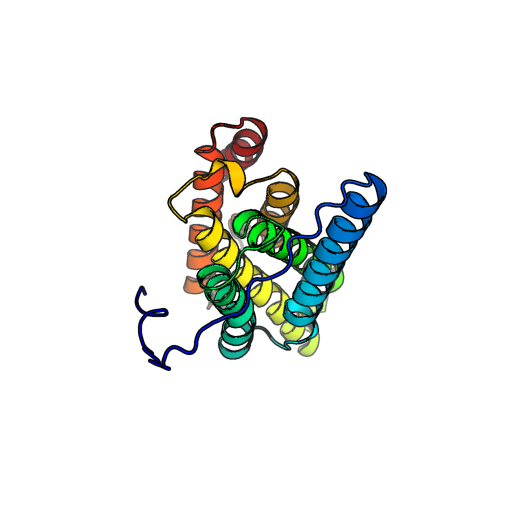430 -14.361 1.00 84.44 197 SER A O 1
ATOM 1596 N N . LEU A 1 198 ? -3.085 1.495 -15.397 1.00 88.25 198 LEU A N 1
ATOM 1597 C CA . LEU A 1 198 ? -4.466 1.431 -14.921 1.00 88.25 198 LEU A CA 1
ATOM 1598 C C . LEU A 1 198 ? -4.535 1.221 -13.404 1.00 88.25 198 LEU A C 1
ATOM 1600 O O . LEU A 1 198 ? -5.292 1.925 -12.739 1.00 88.25 198 LEU A O 1
ATOM 1604 N N . THR A 1 199 ? -3.719 0.325 -12.837 1.00 91.62 199 THR A N 1
ATOM 1605 C CA . THR A 1 199 ? -3.627 0.151 -11.377 1.00 91.62 199 THR A CA 1
ATOM 1606 C C . THR A 1 199 ? -3.149 1.435 -10.696 1.00 91.62 199 THR A C 1
ATOM 1608 O O . THR A 1 199 ? -3.750 1.883 -9.723 1.00 91.62 199 THR A O 1
ATOM 1611 N N . GLY A 1 200 ? -2.113 2.08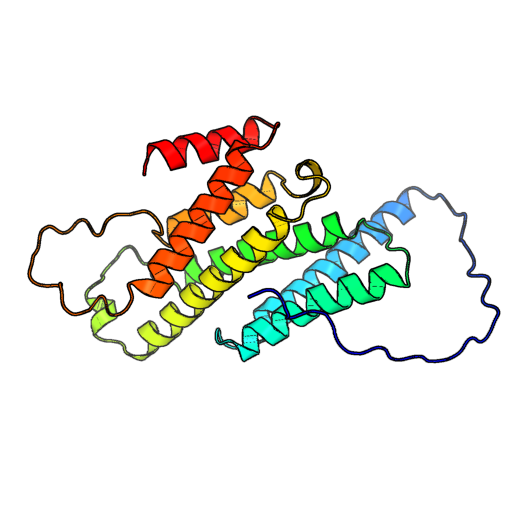7 -11.235 1.00 90.94 200 GLY A N 1
ATOM 1612 C CA . GLY A 1 200 ? -1.631 3.372 -10.725 1.00 90.94 200 GLY A CA 1
ATOM 1613 C C . GLY A 1 200 ? -2.703 4.464 -10.766 1.00 90.94 200 GLY A C 1
ATOM 1614 O O . GLY A 1 200 ? -2.855 5.218 -9.807 1.00 90.94 200 GLY A O 1
ATOM 1615 N N . LEU A 1 201 ? -3.483 4.532 -11.849 1.00 91.25 201 LEU A N 1
ATOM 1616 C CA . LEU A 1 201 ? -4.592 5.476 -11.971 1.00 91.25 201 LEU A CA 1
ATOM 1617 C C . LEU A 1 201 ? -5.692 5.180 -10.944 1.00 91.25 201 LEU A C 1
ATOM 1619 O O . LEU A 1 201 ? -6.195 6.112 -10.323 1.00 91.25 201 LEU A O 1
ATOM 1623 N N . ASN A 1 202 ? -6.038 3.908 -10.724 1.00 92.25 202 ASN A N 1
ATOM 1624 C CA . ASN A 1 202 ? -7.031 3.520 -9.720 1.00 92.25 202 ASN A CA 1
ATOM 1625 C C . ASN A 1 202 ? -6.615 3.964 -8.309 1.00 92.25 202 ASN A C 1
ATOM 1627 O O . ASN A 1 202 ? -7.419 4.532 -7.571 1.00 92.25 202 ASN A O 1
ATOM 1631 N N . ILE A 1 203 ? -5.330 3.817 -7.973 1.00 93.31 203 ILE A N 1
ATOM 1632 C CA . ILE A 1 203 ? -4.772 4.341 -6.723 1.00 93.31 203 ILE A CA 1
ATOM 1633 C C . ILE A 1 203 ? -4.960 5.856 -6.633 1.00 93.31 203 ILE A C 1
ATOM 1635 O O . ILE A 1 203 ? -5.463 6.348 -5.623 1.00 93.31 203 ILE A O 1
ATOM 1639 N N . LEU A 1 204 ? -4.603 6.607 -7.680 1.00 93.31 204 LEU A N 1
ATOM 1640 C CA . LEU A 1 204 ? -4.777 8.064 -7.691 1.00 93.31 204 LEU A CA 1
ATOM 1641 C C . LEU A 1 204 ? -6.247 8.470 -7.528 1.00 93.31 204 LEU A C 1
ATOM 1643 O O . LEU A 1 204 ? -6.532 9.427 -6.812 1.00 93.31 204 LEU A O 1
ATOM 1647 N N . LEU A 1 205 ? -7.182 7.738 -8.137 1.00 92.00 205 LEU A N 1
ATOM 1648 C CA . LEU A 1 205 ? -8.617 7.984 -7.992 1.00 92.00 205 LEU A CA 1
ATOM 1649 C C . LEU A 1 205 ? -9.112 7.696 -6.569 1.00 92.00 205 LEU A C 1
ATOM 1651 O O . LEU A 1 205 ? -9.863 8.500 -6.019 1.00 92.00 205 LEU A O 1
ATOM 1655 N N . ASN A 1 206 ? -8.650 6.611 -5.944 1.00 91.00 206 ASN A N 1
ATOM 1656 C CA . ASN A 1 206 ? -8.947 6.302 -4.543 1.00 91.00 206 ASN A CA 1
ATOM 1657 C C . ASN A 1 206 ? -8.397 7.379 -3.590 1.00 91.00 206 ASN A C 1
ATOM 1659 O O . ASN A 1 206 ? -9.090 7.800 -2.664 1.00 91.00 206 ASN A O 1
ATOM 1663 N N . LEU A 1 207 ? -7.184 7.885 -3.842 1.00 91.50 207 LEU A N 1
ATOM 1664 C CA . LEU A 1 207 ? -6.612 9.007 -3.087 1.00 91.50 207 LEU A CA 1
ATOM 1665 C C . LEU A 1 207 ? -7.394 10.310 -3.310 1.00 91.50 207 LEU A C 1
ATOM 1667 O O . LEU A 1 207 ? -7.595 11.075 -2.369 1.00 91.50 207 LEU A O 1
ATOM 1671 N N . LEU A 1 208 ? -7.857 10.564 -4.537 1.00 91.62 208 LEU A N 1
ATOM 1672 C CA . LEU A 1 208 ? -8.648 11.749 -4.874 1.00 91.62 208 LEU A CA 1
ATOM 1673 C C . LEU A 1 208 ? -10.032 11.728 -4.209 1.00 91.62 208 LEU A C 1
ATOM 1675 O O . LEU A 1 208 ? -10.530 12.775 -3.801 1.00 91.62 208 LEU A O 1
ATOM 1679 N N . ALA A 1 209 ? -10.635 10.545 -4.082 1.00 89.44 209 ALA A N 1
ATOM 1680 C CA . ALA A 1 209 ? -11.913 10.340 -3.406 1.00 89.44 209 ALA A CA 1
ATOM 1681 C C . ALA A 1 209 ? -11.815 10.430 -1.870 1.00 89.44 209 ALA A C 1
ATOM 1683 O O . ALA A 1 209 ? -12.842 10.452 -1.189 1.00 89.44 209 ALA A O 1
ATOM 1684 N N . HIS A 1 210 ? -10.602 10.484 -1.312 1.00 89.06 210 HIS A N 1
ATOM 1685 C CA . HIS A 1 210 ? -10.390 10.533 0.128 1.00 89.06 210 HIS A CA 1
ATOM 1686 C C . HIS A 1 210 ? -10.862 11.876 0.730 1.00 89.06 210 HIS A C 1
ATOM 1688 O O . HIS A 1 210 ? -10.538 12.935 0.188 1.00 89.06 210 HIS A O 1
ATOM 1694 N N . PRO A 1 211 ? -11.563 11.887 1.885 1.00 86.75 211 PRO A N 1
ATOM 1695 C CA . PRO A 1 211 ? -12.057 13.129 2.498 1.00 86.75 211 PRO A CA 1
ATOM 1696 C C . PRO A 1 211 ? -10.939 14.056 3.006 1.00 86.75 211 PRO A C 1
ATOM 1698 O O . PRO A 1 211 ? -11.123 15.268 3.107 1.00 86.75 211 PRO A O 1
ATOM 1701 N N . ASN A 1 212 ? -9.776 13.496 3.343 1.00 88.50 212 ASN A N 1
ATOM 1702 C CA . ASN A 1 212 ? -8.597 14.259 3.761 1.00 88.50 212 ASN A CA 1
ATOM 1703 C C . ASN A 1 212 ? -7.888 14.932 2.569 1.00 88.50 212 ASN A C 1
ATOM 1705 O O . ASN A 1 212 ? -7.332 14.259 1.699 1.00 88.50 212 ASN A O 1
ATOM 1709 N N . VAL A 1 213 ? -7.827 16.267 2.599 1.00 88.69 213 VAL A N 1
ATOM 1710 C CA . VAL A 1 213 ? -7.217 17.099 1.549 1.00 88.69 213 VAL A CA 1
ATOM 1711 C C . VAL A 1 213 ? -5.716 16.852 1.378 1.00 88.69 213 VAL A C 1
ATOM 1713 O O . VAL A 1 213 ? -5.187 16.991 0.274 1.00 88.69 213 VAL A O 1
ATOM 1716 N N . LEU A 1 214 ? -5.029 16.429 2.444 1.00 88.50 214 LEU A N 1
ATOM 1717 C CA . LEU A 1 214 ? -3.604 16.087 2.392 1.00 88.50 214 LEU A CA 1
ATOM 1718 C C . LEU A 1 214 ? -3.320 14.927 1.433 1.00 88.50 214 LEU A C 1
ATOM 1720 O O . LEU A 1 214 ? -2.206 14.804 0.932 1.00 88.50 214 LEU A O 1
ATOM 1724 N N . PHE A 1 215 ? -4.325 14.090 1.165 1.00 90.19 215 PHE A N 1
ATOM 1725 C CA . PHE A 1 215 ? -4.184 12.906 0.327 1.00 90.19 215 PHE A CA 1
ATOM 1726 C C . PHE A 1 215 ? -4.652 13.175 -1.105 1.00 90.19 215 PHE A C 1
ATOM 1728 O O . PHE A 1 215 ? -3.982 12.788 -2.065 1.00 90.19 215 PHE A O 1
ATOM 1735 N N . CYS A 1 216 ? -5.755 13.914 -1.259 1.00 89.31 216 CYS A N 1
ATOM 1736 C CA . CYS A 1 216 ? -6.300 14.233 -2.575 1.00 89.31 216 CYS A CA 1
ATOM 1737 C C . CYS A 1 216 ? -5.482 15.301 -3.321 1.00 89.31 216 CYS A C 1
ATOM 1739 O O . CYS A 1 216 ? -5.416 15.267 -4.547 1.00 89.31 216 CYS A O 1
ATOM 1741 N N . GLY A 1 217 ? -4.813 16.220 -2.612 1.00 91.25 217 GLY A N 1
ATOM 1742 C CA . GLY A 1 217 ? -3.991 17.274 -3.214 1.00 91.25 217 GLY A CA 1
ATOM 1743 C C . GLY A 1 217 ? -2.856 16.731 -4.096 1.00 91.25 217 GLY A C 1
ATOM 1744 O O . GLY A 1 217 ? -2.823 17.044 -5.289 1.00 91.25 217 GLY A O 1
ATOM 1745 N N . PRO A 1 218 ? -1.956 15.883 -3.559 1.00 89.62 218 PRO A N 1
ATOM 1746 C CA . PRO A 1 218 ? -0.903 15.240 -4.344 1.00 89.62 218 PRO A CA 1
ATOM 1747 C C . PRO A 1 218 ? -1.441 14.412 -5.519 1.00 89.62 218 PRO A C 1
ATOM 1749 O O . PRO A 1 218 ? -0.893 14.481 -6.619 1.00 89.62 218 PRO A O 1
ATOM 1752 N N . ALA A 1 219 ? -2.540 13.676 -5.317 1.00 89.06 219 ALA A N 1
ATOM 1753 C CA . ALA A 1 219 ? -3.170 12.885 -6.374 1.00 89.06 219 ALA A CA 1
ATOM 1754 C C . ALA A 1 219 ? -3.754 13.762 -7.498 1.00 89.06 219 ALA A C 1
ATOM 1756 O O . ALA A 1 219 ? -3.577 13.456 -8.675 1.00 89.06 219 ALA A O 1
ATOM 1757 N N . SER A 1 220 ? -4.385 14.886 -7.151 1.00 90.56 220 SER A N 1
ATOM 1758 C CA . SER A 1 220 ? -4.951 15.853 -8.100 1.00 90.56 220 SER A CA 1
ATOM 1759 C C . SER A 1 220 ? -3.882 16.468 -9.006 1.00 90.56 220 SER A C 1
ATOM 1761 O O . SER A 1 220 ? -4.043 16.496 -10.226 1.00 90.56 220 SER A O 1
ATOM 1763 N N . VAL A 1 221 ? -2.746 16.884 -8.429 1.00 88.50 221 VAL A N 1
ATOM 1764 C CA . VAL A 1 221 ? -1.603 17.404 -9.202 1.00 88.50 221 VAL A CA 1
ATOM 1765 C C . VAL A 1 221 ? -1.112 16.365 -10.207 1.00 88.50 221 VAL A C 1
ATOM 1767 O O . VAL A 1 221 ? -0.837 16.706 -11.355 1.00 88.50 221 VAL A O 1
ATOM 1770 N N . ARG A 1 222 ? -1.043 15.096 -9.791 1.00 84.56 222 ARG A N 1
ATOM 1771 C CA . ARG A 1 222 ? -0.603 14.001 -10.657 1.00 84.56 222 ARG A CA 1
ATOM 1772 C C . ARG A 1 222 ? -1.564 13.747 -11.799 1.00 84.56 222 ARG A C 1
ATOM 1774 O O . ARG A 1 222 ? -1.113 13.708 -12.934 1.00 84.56 222 ARG A O 1
ATOM 1781 N N . ILE A 1 223 ? -2.861 13.656 -11.519 1.00 86.75 223 ILE A N 1
ATOM 1782 C CA . ILE A 1 223 ? -3.889 13.467 -12.551 1.00 86.75 223 ILE A CA 1
ATOM 1783 C C . ILE A 1 223 ? -3.879 14.625 -13.557 1.00 86.75 223 ILE A C 1
ATOM 1785 O O . ILE A 1 223 ? -4.028 14.386 -14.746 1.00 86.75 223 ILE A O 1
ATOM 1789 N N . HIS A 1 224 ? -3.658 15.865 -13.112 1.00 84.94 224 HIS A N 1
ATOM 1790 C CA . HIS A 1 224 ? -3.539 17.014 -14.017 1.00 84.94 224 HIS A CA 1
ATOM 1791 C C . HIS A 1 224 ? -2.261 16.973 -14.880 1.00 84.94 224 HIS A C 1
ATOM 1793 O O . HIS A 1 224 ? -2.190 17.641 -15.909 1.00 84.94 224 HIS A O 1
ATOM 1799 N N . SER A 1 225 ? -1.224 16.251 -14.448 1.00 79.31 225 SER A N 1
ATOM 1800 C CA . SER A 1 225 ? 0.026 16.095 -15.205 1.00 79.31 225 SER A CA 1
ATOM 1801 C C . SER A 1 225 ? 0.027 14.924 -16.194 1.00 79.31 225 SER A C 1
ATOM 1803 O O . SER A 1 225 ? 1.015 14.780 -16.912 1.00 79.31 225 SER A O 1
ATOM 1805 N N . LEU A 1 226 ? -1.036 14.107 -16.205 1.00 73.88 226 LEU A N 1
ATOM 1806 C CA . LEU A 1 226 ? -1.282 13.052 -17.198 1.00 73.88 226 LEU A CA 1
ATOM 1807 C C . LEU A 1 226 ? -1.791 13.658 -18.509 1.00 73.88 226 LEU A C 1
ATOM 1809 O O . LEU A 1 226 ? -1.375 13.155 -19.572 1.00 73.88 226 LEU A O 1
#

pLDDT: mean 75.33, std 22.07, range [29.36, 97.25]

Organism: NCBI:txid392030

Sequence (226 aa):
MTDFFLGKKFCVTSTEDTSFFVPSSTNPEDGGLLEELCETLILTIVMVLWKGIVGSGDEAWTSRGQIFSALRYLHRDHEFYLPLVYIERRILELCMETCLNDLKINGAYHGYDRLYRRRMSDIRKTTSTYENNCRELIKVVDDFISQTAEINDRITENFINGILPILDTMLIFEENGTGDQTVSTLVSHNEHWTETSLTGLNILLNLLAHPNVLFCGPASVRIHSL